Protein AF-A0A956ILM3-F1 (afdb_monomer)

Foldseek 3Di:
DDPLLVVLVVVLVVLLVVLVVVLVVLLVVLVVVLVVCCVVPPLDCPVNVVSLVVSVVVLVVSLVVLVVCCVPPNLVSQVVVDDVSSVVSVLVSVVSNVVSVLVSLLSSLVSSVVSLVRLVVVLVVQQPDFAADPPPGDTDHDPQQQDWDFDQDPPPRDTDTDHHDPSNNSSLVSVLQSQLCNQLSVLVVVLVVLVSVQVVCCVVVVDDDDPVSVVVSLVSLLVSLQS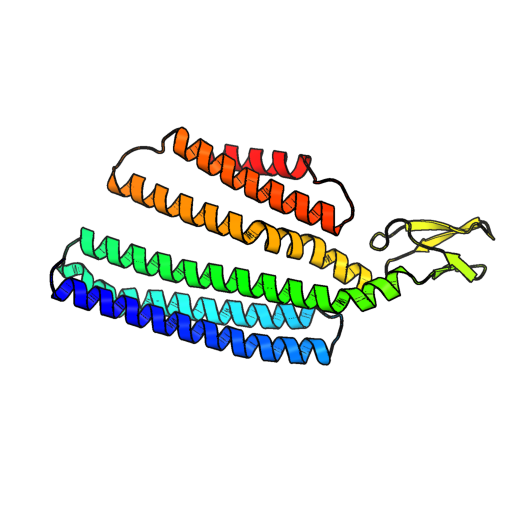SQPRSCVVRVHHRDVVSSVVSSVVVVVVVVD

Sequence (258 aa):
MTPEQLALVARLDGFVAQLQQRLQAIFAEATAGIDALMHQRPGELVPIRNALSGVEALAKQLTRTLQDTWDQRIEPMFRPHGERFLTAGEHRKEEARQDIEQAVTRFRLEQESRCLGAMYPAVQVAISQARPCTNCGAPLRLAVPYEAESLSCSSCGVINQLMPEALVRNYFLFGQEIFPAAAAHPVRVEIERAERLMDRELRESGQKETLESRQQREALERKYWETYAAAKGSFLGRPPETALIESRMAQFREGLRS

Nearest PDB structures (foldseek):
  8gel-assembly1_A  TM=2.048E-01  e=2.003E+00  synthetic construct
  6r7x-assembly1_A  TM=2.564E-01  e=8.703E+00  Homo sapiens

Secondary structure (DSSP, 8-state):
--HHHHHHHHHHHHHHHHHHHHHHHHHHHHHHHHHHHHHHSTT-HHHHHHHHHHHHHHHHHHHHHHHHHIIIIIHHHHGGG-HHHHHHHHHHHHHHHHHHHHHHHHHHHHHHHHHHHHHHHHHHHHHHPPEEPTTT--EE--SSTTS-EEEE-TTT--EEEE---HHHHHHHHHHHHHHHHHHHHHHHHHHHHHHHHHHHHHHHH-PPPPHHHHHHHHHHHHHHHHHHHHHHHHHHTS---HHHHHHHHHHHHHHTT-

Solvent-accessible surface area (backbone atoms only — not comparable to full-atom values): 14201 Å² total; per-residue (Å²): 132,54,75,66,55,50,52,53,50,52,53,51,52,54,51,52,50,52,53,52,53,51,50,52,51,52,49,54,55,47,49,55,51,44,53,53,46,47,73,77,41,72,76,57,60,65,68,49,52,55,53,50,53,52,52,54,53,52,51,54,50,50,47,49,50,52,52,54,46,33,68,75,57,46,45,74,66,33,51,84,69,36,68,74,53,30,54,54,51,51,51,53,52,52,52,54,44,48,53,52,54,50,51,51,54,50,50,49,37,50,51,54,44,52,54,51,60,72,31,42,67,60,34,54,56,60,63,70,53,64,45,60,38,93,85,81,53,53,78,41,75,67,94,50,63,64,48,72,46,80,44,64,38,90,89,76,65,52,75,40,81,47,69,40,52,70,60,37,32,50,49,53,69,49,42,59,51,42,51,10,49,49,68,18,42,66,44,50,53,50,45,57,50,51,54,50,54,49,55,50,50,33,67,75,67,71,52,77,88,51,71,66,60,53,51,52,51,51,52,43,56,48,51,26,40,50,41,22,28,44,42,29,11,62,75,71,75,45,76,52,51,61,69,58,40,54,54,53,51,50,55,51,58,52,64,74,70,111

Structure (mmCIF, N/CA/C/O backbone):
data_AF-A0A956ILM3-F1
#
_entry.id   AF-A0A956ILM3-F1
#
loop_
_atom_site.group_PDB
_atom_site.id
_atom_site.type_symbol
_atom_site.label_atom_id
_atom_site.label_alt_id
_atom_site.label_comp_id
_atom_site.label_asym_id
_atom_site.label_entity_id
_atom_site.label_seq_id
_atom_site.pdbx_PDB_ins_code
_atom_site.Cartn_x
_atom_site.Cartn_y
_atom_site.Cartn_z
_atom_site.occupancy
_atom_site.B_iso_or_equiv
_atom_site.auth_seq_id
_atom_site.auth_comp_id
_atom_site.auth_asym_id
_atom_site.auth_atom_id
_atom_site.pdbx_PDB_model_num
ATOM 1 N N . MET A 1 1 ? 14.244 -1.007 -34.433 1.00 92.62 1 MET A N 1
ATOM 2 C CA . MET A 1 1 ? 14.693 -2.290 -33.860 1.00 92.62 1 MET A CA 1
ATOM 3 C C . MET A 1 1 ? 14.832 -3.310 -34.977 1.00 92.62 1 MET A C 1
ATOM 5 O O . MET A 1 1 ? 14.024 -3.265 -35.897 1.00 92.62 1 MET A O 1
ATOM 9 N N . THR A 1 2 ? 15.831 -4.187 -34.921 1.00 97.31 2 THR A N 1
ATOM 10 C CA . THR A 1 2 ? 15.991 -5.320 -35.851 1.00 97.31 2 THR A CA 1
ATOM 11 C C . THR A 1 2 ? 15.063 -6.489 -35.468 1.00 97.31 2 THR A C 1
ATOM 13 O O . THR A 1 2 ? 14.560 -6.514 -34.340 1.00 97.31 2 THR A O 1
ATOM 16 N N . PRO A 1 3 ? 14.835 -7.481 -36.354 1.00 98.00 3 PRO A N 1
ATOM 17 C CA . PRO A 1 3 ? 14.085 -8.695 -36.006 1.00 98.00 3 PRO A CA 1
ATOM 18 C C . PRO A 1 3 ? 14.663 -9.447 -34.798 1.00 98.00 3 PRO A C 1
ATOM 20 O O . PRO A 1 3 ? 13.918 -9.939 -33.957 1.00 98.00 3 PRO A O 1
ATOM 23 N N . GLU A 1 4 ? 15.990 -9.479 -34.672 1.00 97.62 4 GLU A N 1
ATOM 24 C CA . GLU A 1 4 ? 16.686 -10.086 -33.533 1.00 97.62 4 GLU A CA 1
ATOM 25 C C . GLU A 1 4 ? 16.419 -9.328 -32.224 1.00 97.62 4 GLU A C 1
ATOM 27 O O . GLU A 1 4 ? 16.038 -9.931 -31.223 1.00 97.62 4 GLU A O 1
ATOM 32 N N . GLN A 1 5 ? 16.504 -7.993 -32.249 1.00 97.56 5 GLN A N 1
ATOM 33 C CA . GLN A 1 5 ? 16.151 -7.150 -31.101 1.00 97.56 5 GLN A CA 1
ATOM 34 C C . GLN A 1 5 ? 14.688 -7.351 -30.673 1.00 97.56 5 GLN A C 1
ATOM 36 O O . GLN A 1 5 ? 14.395 -7.390 -29.480 1.00 97.56 5 GLN A O 1
ATOM 41 N N . LEU A 1 6 ? 13.761 -7.506 -31.626 1.00 97.88 6 LEU A N 1
ATOM 42 C CA . LEU A 1 6 ? 12.357 -7.811 -31.327 1.00 97.88 6 LEU A CA 1
ATOM 43 C C . LEU A 1 6 ? 12.202 -9.177 -30.644 1.00 97.88 6 LEU A C 1
ATOM 45 O O . LEU A 1 6 ? 11.457 -9.284 -29.672 1.00 97.88 6 LEU A O 1
ATOM 49 N N . ALA A 1 7 ? 12.928 -10.199 -31.101 1.00 98.06 7 ALA A N 1
ATOM 50 C CA . ALA A 1 7 ? 12.906 -11.525 -30.486 1.00 98.06 7 ALA A CA 1
ATOM 51 C C . ALA A 1 7 ? 13.457 -11.513 -29.047 1.00 98.06 7 ALA A C 1
ATOM 53 O O . ALA A 1 7 ? 12.897 -12.168 -28.167 1.00 98.06 7 ALA A O 1
ATOM 54 N N . LEU A 1 8 ? 14.514 -10.737 -28.782 1.00 98.12 8 LEU A N 1
ATOM 55 C CA . LEU A 1 8 ? 15.064 -10.566 -27.434 1.00 98.12 8 LEU A CA 1
ATOM 56 C C . LEU A 1 8 ? 14.093 -9.854 -26.489 1.00 98.12 8 LEU A C 1
ATOM 58 O O . LEU A 1 8 ? 13.917 -10.293 -25.352 1.00 98.12 8 LEU A O 1
ATOM 62 N N . VAL A 1 9 ? 13.426 -8.800 -26.967 1.00 98.06 9 VAL A N 1
ATOM 63 C CA . VAL A 1 9 ? 12.373 -8.119 -26.203 1.00 98.06 9 VAL A CA 1
ATOM 64 C C . VAL A 1 9 ? 11.224 -9.077 -25.892 1.00 98.06 9 VAL A C 1
ATOM 66 O O . VAL A 1 9 ? 10.852 -9.210 -24.732 1.00 98.06 9 VAL A O 1
ATOM 69 N N . ALA A 1 10 ? 10.731 -9.823 -26.884 1.00 98.06 10 ALA A N 1
ATOM 70 C CA . ALA A 1 10 ? 9.669 -10.806 -26.674 1.00 98.06 10 ALA A CA 1
ATOM 71 C C . ALA A 1 10 ? 10.066 -11.895 -25.659 1.00 98.06 10 ALA A C 1
ATOM 73 O O . ALA A 1 10 ? 9.234 -12.359 -24.880 1.00 98.06 10 ALA A O 1
ATOM 74 N N . ARG A 1 11 ? 11.345 -12.290 -25.631 1.00 98.00 11 ARG A N 1
ATOM 75 C CA . ARG A 1 11 ? 11.870 -13.244 -24.648 1.00 98.00 11 ARG A CA 1
ATOM 76 C C . ARG A 1 11 ? 11.870 -12.679 -23.225 1.00 98.00 11 ARG A C 1
ATOM 78 O O . ARG A 1 11 ? 11.502 -13.406 -22.304 1.00 98.00 11 ARG A O 1
ATOM 85 N N . LEU A 1 12 ? 12.275 -11.419 -2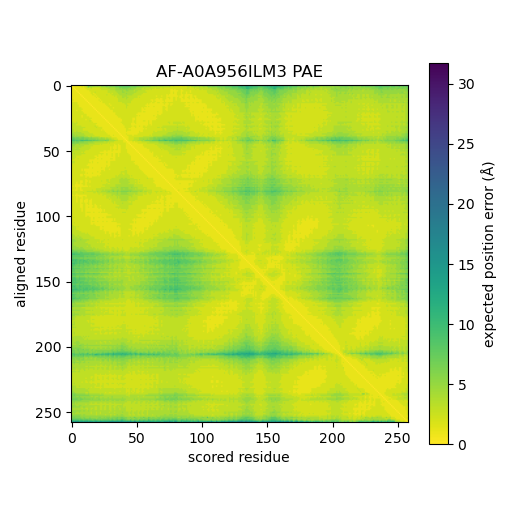3.043 1.00 98.12 12 LEU A N 1
ATOM 86 C CA . LEU A 1 12 ? 12.198 -10.733 -21.749 1.00 98.12 12 LEU A CA 1
ATOM 87 C C . LEU A 1 12 ? 10.740 -10.601 -21.292 1.00 98.12 12 LEU A C 1
ATOM 89 O O . LEU A 1 12 ? 10.420 -10.994 -20.173 1.00 98.12 12 LEU A O 1
ATOM 93 N N . ASP A 1 13 ? 9.858 -10.130 -22.174 1.00 98.19 13 ASP A N 1
ATOM 94 C CA . ASP A 1 13 ? 8.434 -9.946 -21.879 1.00 98.19 13 ASP A CA 1
ATOM 95 C C . ASP A 1 13 ? 7.773 -11.282 -21.490 1.00 98.19 13 ASP A C 1
ATOM 97 O O . ASP A 1 13 ? 7.031 -11.359 -20.511 1.00 98.19 13 ASP A O 1
ATOM 101 N N . GLY A 1 14 ? 8.105 -12.371 -22.194 1.00 98.25 14 GLY A N 1
ATOM 102 C CA . GLY A 1 14 ? 7.634 -13.716 -21.859 1.00 98.25 14 GLY A CA 1
ATOM 103 C C . GLY A 1 14 ? 8.101 -14.201 -20.482 1.00 98.25 14 GLY A C 1
ATOM 104 O O . GLY A 1 14 ? 7.333 -14.835 -19.761 1.00 98.25 14 GLY A O 1
ATOM 105 N N . PHE A 1 15 ? 9.334 -13.882 -20.082 1.00 98.44 15 PHE A N 1
ATOM 106 C CA . PHE A 1 15 ? 9.838 -14.205 -18.746 1.00 98.44 15 PHE A CA 1
ATOM 107 C C . PHE A 1 15 ? 9.154 -13.369 -17.653 1.00 98.44 15 PHE A C 1
ATOM 109 O O . PHE A 1 15 ? 8.731 -13.918 -16.635 1.00 98.44 15 PHE A O 1
ATOM 116 N N . VAL A 1 16 ? 8.969 -12.064 -17.879 1.00 98.44 16 VAL A N 1
ATOM 117 C CA . VAL A 1 16 ? 8.225 -11.183 -16.963 1.00 98.44 16 VAL A CA 1
ATOM 118 C C . VAL A 1 16 ? 6.793 -11.687 -16.764 1.00 98.44 16 VAL A C 1
ATOM 120 O O . VAL A 1 16 ? 6.337 -11.795 -15.625 1.00 98.44 16 VAL A O 1
ATOM 123 N N . ALA A 1 17 ? 6.110 -12.086 -17.840 1.00 98.50 17 ALA A N 1
ATOM 124 C CA . ALA A 1 17 ? 4.760 -12.642 -17.764 1.00 98.50 17 ALA A CA 1
ATOM 125 C C . ALA A 1 17 ? 4.692 -13.918 -16.901 1.00 98.50 17 ALA A C 1
ATOM 127 O O . ALA A 1 17 ? 3.747 -14.096 -16.131 1.00 98.50 17 ALA A O 1
ATOM 128 N N . GLN A 1 18 ? 5.709 -14.787 -16.960 1.00 98.50 18 GLN A N 1
ATOM 129 C CA . GLN A 1 18 ? 5.788 -15.975 -16.097 1.00 98.50 18 GLN A CA 1
ATOM 130 C C . GLN A 1 18 ? 5.926 -15.604 -14.614 1.00 98.50 18 GLN A C 1
ATOM 132 O O . GLN A 1 18 ? 5.272 -16.213 -13.763 1.00 98.50 18 GLN A O 1
ATOM 137 N N . LEU A 1 19 ? 6.735 -14.589 -14.286 1.00 98.44 19 LEU A N 1
ATOM 138 C CA . LEU A 1 19 ? 6.859 -14.096 -12.909 1.00 98.44 19 LEU A CA 1
ATOM 139 C C . LEU A 1 19 ? 5.543 -13.490 -12.410 1.00 98.44 19 LEU A C 1
ATOM 141 O O . LEU A 1 19 ? 5.130 -13.771 -11.285 1.00 98.44 19 LEU A O 1
ATOM 145 N N . GLN A 1 20 ? 4.850 -12.721 -13.253 1.00 98.50 20 GLN A N 1
ATOM 146 C CA . GLN A 1 20 ? 3.533 -12.168 -12.935 1.00 98.50 20 GLN A CA 1
ATOM 147 C C . GLN A 1 20 ? 2.498 -13.276 -12.700 1.00 98.50 20 GLN A C 1
ATOM 149 O O . GLN A 1 20 ? 1.761 -13.224 -11.717 1.00 98.50 20 GLN A O 1
ATOM 154 N N . GLN A 1 21 ? 2.478 -14.322 -13.531 1.00 98.56 21 GLN A N 1
ATOM 155 C CA . GLN A 1 21 ? 1.604 -15.481 -13.328 1.00 98.56 21 GLN A CA 1
ATOM 156 C C . GLN A 1 21 ? 1.905 -16.188 -12.000 1.00 98.56 21 GLN A C 1
ATOM 158 O O . GLN A 1 21 ? 0.983 -16.551 -11.265 1.00 98.56 21 GLN A O 1
ATOM 163 N N . ARG A 1 22 ? 3.189 -16.353 -11.655 1.00 98.69 22 ARG A N 1
ATOM 164 C CA . ARG A 1 22 ? 3.587 -16.938 -10.369 1.00 98.69 22 ARG A CA 1
ATOM 165 C C . ARG A 1 22 ? 3.146 -16.071 -9.191 1.00 98.69 22 ARG A C 1
ATOM 167 O O . ARG A 1 22 ? 2.679 -16.622 -8.197 1.00 98.69 22 ARG A O 1
ATOM 174 N N . LEU A 1 23 ? 3.247 -14.748 -9.307 1.00 98.62 23 LEU A N 1
ATOM 175 C CA . LEU A 1 23 ? 2.759 -13.814 -8.293 1.00 98.62 23 LEU A CA 1
ATOM 176 C C . LEU A 1 23 ? 1.244 -13.946 -8.081 1.00 98.62 23 LEU A C 1
ATOM 178 O O . LEU A 1 23 ? 0.795 -14.025 -6.942 1.00 98.62 23 LEU A O 1
ATOM 182 N N . GLN A 1 24 ? 0.460 -14.045 -9.159 1.00 98.62 24 GLN A N 1
ATOM 183 C CA . GLN A 1 24 ? -0.991 -14.246 -9.054 1.00 98.62 24 GLN A CA 1
ATOM 184 C C . GLN A 1 24 ? -1.350 -15.576 -8.380 1.00 98.62 24 GLN A C 1
ATOM 186 O O . GLN A 1 24 ? -2.273 -15.622 -7.569 1.00 98.62 24 GLN A O 1
ATOM 191 N N . ALA A 1 25 ? -0.599 -16.648 -8.654 1.00 98.50 25 ALA A N 1
ATOM 192 C CA . ALA A 1 25 ? -0.780 -17.918 -7.953 1.00 98.50 25 ALA A CA 1
ATOM 193 C C . ALA A 1 25 ? -0.508 -17.781 -6.442 1.00 98.50 25 ALA A C 1
ATOM 195 O O . ALA A 1 25 ? -1.307 -18.253 -5.637 1.00 98.50 25 ALA A O 1
ATOM 196 N N . ILE A 1 26 ? 0.559 -17.065 -6.055 1.00 98.50 26 ILE A N 1
ATOM 197 C CA . ILE A 1 26 ? 0.863 -16.768 -4.643 1.00 98.50 26 ILE A CA 1
ATOM 198 C C . ILE A 1 26 ? -0.288 -15.994 -3.989 1.00 98.50 26 ILE A C 1
ATOM 200 O O . ILE A 1 26 ? -0.683 -16.320 -2.871 1.00 98.50 26 ILE A O 1
ATOM 204 N N . PHE A 1 27 ? -0.846 -14.990 -4.671 1.00 98.69 27 PHE A N 1
ATOM 205 C CA . PHE A 1 27 ? -1.988 -14.230 -4.156 1.00 98.69 27 PHE A CA 1
ATOM 206 C C . PHE A 1 27 ? -3.220 -15.110 -3.952 1.00 98.69 27 PHE A C 1
ATOM 208 O O . PHE A 1 27 ? -3.828 -15.043 -2.889 1.00 98.69 27 PHE A O 1
ATOM 215 N N . ALA A 1 28 ? -3.554 -15.973 -4.913 1.00 98.50 28 ALA A N 1
ATOM 216 C CA . ALA A 1 28 ? -4.694 -16.880 -4.796 1.00 98.50 28 ALA A CA 1
ATOM 217 C C . ALA A 1 28 ? -4.542 -17.862 -3.617 1.00 98.50 28 ALA A C 1
ATOM 219 O O . ALA A 1 28 ? -5.469 -18.021 -2.820 1.00 98.50 28 ALA A O 1
ATOM 220 N N . GLU A 1 29 ? -3.362 -18.475 -3.468 1.00 98.38 29 GLU A N 1
ATOM 221 C CA . GLU A 1 29 ? -3.044 -19.365 -2.342 1.00 98.38 29 GLU A CA 1
ATOM 222 C C . GLU A 1 29 ? -3.136 -18.620 -0.998 1.00 98.38 29 GLU A C 1
ATOM 224 O O . GLU A 1 29 ? -3.755 -19.105 -0.046 1.00 98.38 29 GLU A O 1
ATOM 229 N N . ALA A 1 30 ? -2.575 -17.409 -0.927 1.00 98.31 30 ALA A N 1
ATOM 230 C CA . ALA A 1 30 ? -2.606 -16.584 0.275 1.00 98.31 30 ALA A CA 1
ATOM 231 C C . ALA A 1 30 ? -4.025 -16.130 0.640 1.00 98.31 30 ALA A C 1
ATOM 233 O O . ALA A 1 30 ? -4.375 -16.156 1.818 1.00 98.31 30 ALA A O 1
ATOM 234 N N . THR A 1 31 ? -4.859 -15.755 -0.335 1.00 98.50 31 THR A N 1
ATOM 235 C CA . THR A 1 31 ? -6.265 -15.397 -0.094 1.00 98.50 31 THR A CA 1
ATOM 236 C C . THR A 1 31 ? -7.024 -16.555 0.547 1.00 98.50 31 THR A C 1
ATOM 238 O O . THR A 1 31 ? -7.670 -16.345 1.572 1.00 98.50 31 THR A O 1
ATOM 241 N N . ALA A 1 32 ? -6.880 -17.779 0.026 1.00 98.19 32 ALA A N 1
ATOM 242 C CA . ALA A 1 32 ? -7.515 -18.957 0.617 1.00 98.19 32 ALA A CA 1
ATOM 243 C C . ALA A 1 32 ? -7.029 -19.223 2.057 1.00 98.19 32 ALA A C 1
ATOM 245 O O . ALA A 1 32 ? -7.827 -19.532 2.944 1.00 98.19 32 ALA A O 1
ATOM 246 N N . GLY A 1 33 ? -5.726 -19.056 2.315 1.00 98.06 33 GLY A N 1
ATOM 247 C CA . GLY A 1 33 ? -5.158 -19.181 3.660 1.00 98.06 33 GLY A CA 1
ATOM 248 C C . GLY A 1 33 ? -5.673 -18.117 4.637 1.00 98.06 33 GLY A C 1
ATOM 249 O O . GLY A 1 33 ? -6.023 -18.436 5.774 1.00 98.06 33 GLY A O 1
ATOM 250 N N . ILE A 1 34 ? -5.766 -16.861 4.193 1.00 97.94 34 ILE A N 1
ATOM 251 C CA . ILE A 1 34 ? -6.314 -15.746 4.980 1.00 97.94 34 ILE A CA 1
ATOM 252 C C . ILE A 1 34 ? -7.791 -15.989 5.296 1.00 97.94 34 ILE A C 1
ATOM 254 O O . ILE A 1 34 ? -8.196 -15.802 6.441 1.00 97.94 34 ILE A O 1
ATOM 258 N N . ASP A 1 35 ? -8.577 -16.473 4.332 1.00 97.75 35 ASP A N 1
ATOM 259 C CA . ASP A 1 35 ? -9.985 -16.809 4.554 1.00 97.75 35 ASP A CA 1
ATOM 260 C C . ASP A 1 35 ? -10.134 -17.878 5.638 1.00 97.75 35 ASP A C 1
ATOM 262 O O . ASP A 1 35 ? -10.939 -17.720 6.559 1.00 97.75 35 ASP A O 1
ATOM 266 N N . ALA A 1 36 ? -9.320 -18.935 5.595 1.00 97.69 36 ALA A N 1
ATOM 267 C CA . ALA A 1 36 ? -9.320 -19.958 6.636 1.00 97.69 36 ALA A CA 1
ATOM 268 C C . ALA A 1 36 ? -8.955 -19.380 8.018 1.00 97.69 36 ALA A C 1
ATOM 270 O O . ALA A 1 36 ? -9.612 -19.703 9.011 1.00 97.69 36 ALA A O 1
ATOM 271 N N . LEU A 1 37 ? -7.958 -18.489 8.091 1.00 97.31 37 LEU A N 1
ATOM 272 C CA . LEU A 1 37 ? -7.570 -17.816 9.338 1.00 97.31 37 LEU A CA 1
ATOM 273 C C . LEU A 1 37 ? -8.693 -16.934 9.894 1.00 97.31 37 LEU A C 1
ATOM 275 O O . LEU A 1 37 ? -8.955 -16.982 11.094 1.00 97.31 37 LEU A O 1
ATOM 279 N N . MET A 1 38 ? -9.384 -16.175 9.039 1.00 95.88 38 MET A N 1
ATOM 280 C CA . MET A 1 38 ? -10.512 -15.329 9.445 1.00 95.88 38 MET A CA 1
ATOM 281 C C . MET A 1 38 ? -11.666 -16.144 10.037 1.00 95.88 38 MET A C 1
ATOM 283 O O . MET A 1 38 ? -12.286 -15.704 11.004 1.00 95.88 38 MET A O 1
ATOM 287 N N . HIS A 1 39 ? -11.934 -17.336 9.493 1.00 95.56 39 HIS A N 1
ATOM 288 C CA . HIS A 1 39 ? -12.959 -18.237 10.028 1.00 95.56 39 HIS A CA 1
ATOM 289 C C . HIS A 1 39 ? -12.547 -18.860 11.367 1.00 95.56 39 HIS A C 1
ATOM 291 O O . HIS A 1 39 ? -13.376 -18.992 12.264 1.00 95.56 39 HIS A O 1
ATOM 297 N N . GLN A 1 40 ? -11.278 -19.24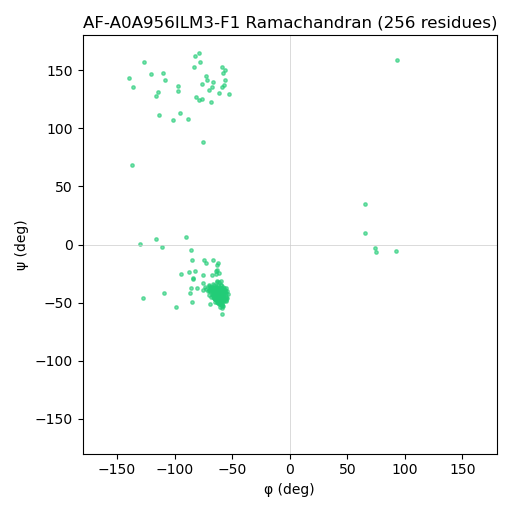7 11.517 1.00 96.56 40 GLN A N 1
ATOM 298 C CA . GLN A 1 40 ? -10.780 -19.880 12.743 1.00 96.56 40 GLN A CA 1
ATOM 299 C C . GLN A 1 40 ? -10.585 -18.887 13.893 1.00 96.56 40 GLN A C 1
ATOM 301 O O . GLN A 1 40 ? -10.732 -19.262 15.056 1.00 96.56 40 GLN A O 1
ATOM 306 N N . ARG A 1 41 ? -10.205 -17.642 13.582 1.00 93.38 41 ARG A N 1
ATOM 307 C CA . ARG A 1 41 ? -9.833 -16.607 14.558 1.00 93.38 41 ARG A CA 1
ATOM 308 C C . ARG A 1 41 ? -10.448 -15.252 14.187 1.00 93.38 41 ARG A C 1
ATOM 310 O O . ARG A 1 41 ? -9.729 -14.325 13.797 1.00 93.38 41 ARG A O 1
ATOM 317 N N . PRO A 1 42 ? -11.780 -15.113 14.283 1.00 90.38 42 PRO A N 1
ATOM 318 C CA . PRO A 1 42 ? -12.446 -13.863 13.948 1.00 90.38 42 PRO A CA 1
ATOM 319 C C . PRO A 1 42 ? -11.952 -12.739 14.868 1.00 90.38 42 PRO A C 1
ATOM 321 O O . PRO A 1 42 ? -11.927 -12.887 16.087 1.00 90.38 42 PRO A O 1
ATOM 324 N N . GLY A 1 43 ? -11.558 -11.600 14.294 1.00 88.56 43 GLY A N 1
ATOM 325 C CA . GLY A 1 43 ? -11.080 -10.451 15.074 1.00 88.56 43 GLY A CA 1
ATOM 326 C C . GLY A 1 43 ? -9.569 -10.378 15.309 1.00 88.56 43 GLY A C 1
ATOM 327 O O . GLY A 1 43 ? -9.093 -9.370 15.836 1.00 88.56 43 GLY A O 1
ATOM 328 N N . GLU A 1 44 ? -8.796 -11.392 14.910 1.00 92.06 44 GLU A N 1
ATOM 329 C CA . GLU A 1 44 ? -7.342 -11.408 15.097 1.00 92.06 44 GLU A CA 1
ATOM 330 C C . GLU A 1 44 ? -6.585 -11.049 13.813 1.00 92.06 44 GLU A C 1
ATOM 332 O O . GLU A 1 44 ? -6.450 -11.864 12.906 1.00 92.06 44 GLU A O 1
ATOM 337 N N . LEU A 1 45 ? -6.002 -9.846 13.754 1.00 93.19 45 LEU A N 1
ATOM 338 C CA . LEU A 1 45 ? -5.199 -9.421 12.597 1.00 93.19 45 LEU A CA 1
ATOM 339 C C . LEU A 1 45 ? -3.753 -9.926 12.606 1.00 93.19 45 LEU A C 1
ATOM 341 O O . LEU A 1 45 ? -3.130 -9.999 11.550 1.00 93.19 45 LEU A O 1
ATOM 345 N N . VAL A 1 46 ? -3.190 -10.278 13.764 1.00 94.06 46 VAL A N 1
ATOM 346 C CA . VAL A 1 46 ? -1.774 -10.682 13.856 1.00 94.06 46 VAL A CA 1
ATOM 347 C C . VAL A 1 46 ? -1.458 -11.918 12.994 1.00 94.06 46 VAL A C 1
ATOM 349 O O . VAL A 1 46 ? -0.505 -11.848 12.216 1.00 94.06 46 VAL A O 1
ATOM 352 N N . PRO A 1 47 ? -2.244 -13.016 13.031 1.00 95.69 47 PRO A N 1
ATOM 353 C CA . PRO A 1 47 ? -2.007 -14.169 12.158 1.00 95.69 47 PRO A CA 1
ATOM 354 C C . PRO A 1 47 ? -2.073 -13.820 10.666 1.00 95.69 47 PRO A C 1
ATOM 356 O O . PRO A 1 47 ? -1.264 -14.310 9.881 1.00 95.69 47 PRO A O 1
ATOM 359 N N . ILE A 1 48 ? -2.995 -12.931 10.284 1.00 95.88 48 ILE A N 1
ATOM 360 C CA . ILE A 1 48 ? -3.162 -12.470 8.901 1.00 95.88 48 ILE A CA 1
ATOM 361 C C . ILE A 1 48 ? -1.928 -11.683 8.448 1.00 95.88 48 ILE A C 1
ATOM 363 O O . ILE A 1 48 ? -1.382 -11.952 7.381 1.00 95.88 48 ILE A O 1
ATOM 367 N N . ARG A 1 49 ? -1.431 -10.757 9.277 1.00 96.69 49 ARG A N 1
ATOM 368 C CA . ARG A 1 49 ? -0.224 -9.975 8.963 1.00 96.69 49 ARG A CA 1
ATOM 369 C C . ARG A 1 49 ? 1.013 -10.859 8.827 1.00 96.69 49 ARG A C 1
ATOM 371 O O . ARG A 1 49 ? 1.802 -10.644 7.914 1.00 96.69 49 ARG A O 1
ATOM 378 N N . ASN A 1 50 ? 1.139 -11.894 9.657 1.00 96.75 50 ASN A N 1
ATOM 379 C CA . ASN A 1 50 ? 2.216 -12.877 9.524 1.00 96.75 50 ASN A CA 1
ATOM 380 C C . ASN A 1 50 ? 2.141 -13.636 8.189 1.00 96.75 50 ASN A C 1
ATOM 382 O O . ASN A 1 50 ? 3.167 -13.829 7.537 1.00 96.75 50 ASN A O 1
ATOM 386 N N . ALA A 1 51 ? 0.940 -14.031 7.750 1.00 97.31 51 ALA A N 1
ATOM 387 C CA . ALA A 1 51 ? 0.751 -14.661 6.442 1.00 97.31 51 ALA A CA 1
ATOM 388 C C . ALA A 1 51 ? 1.124 -13.707 5.290 1.00 97.31 51 ALA A C 1
ATOM 390 O O . ALA A 1 51 ? 1.821 -14.104 4.355 1.00 97.31 51 ALA A O 1
ATOM 391 N N . LEU A 1 52 ? 0.740 -12.431 5.390 1.00 98.00 52 LEU A N 1
ATOM 392 C CA . LEU A 1 52 ? 1.076 -11.400 4.401 1.00 98.00 52 LEU A CA 1
ATOM 393 C C . LEU A 1 52 ? 2.584 -11.111 4.338 1.00 98.00 52 LEU A C 1
ATOM 395 O O . LEU A 1 52 ? 3.119 -10.933 3.247 1.00 98.00 52 LEU A O 1
ATOM 399 N N . SER A 1 53 ? 3.307 -11.164 5.461 1.00 97.94 53 SER A N 1
ATOM 400 C CA . SER A 1 53 ? 4.777 -11.113 5.445 1.00 97.94 53 SER A CA 1
ATOM 401 C C . SER A 1 53 ? 5.400 -12.285 4.672 1.00 97.94 53 SER A C 1
ATOM 403 O O . SER A 1 53 ? 6.436 -12.116 4.027 1.00 97.94 53 SER A O 1
ATOM 405 N N . GLY A 1 54 ? 4.762 -13.461 4.676 1.00 98.12 54 GLY A N 1
ATOM 406 C CA . GLY A 1 54 ? 5.152 -14.590 3.826 1.00 98.12 54 GLY A CA 1
ATOM 407 C C . GLY A 1 54 ? 4.995 -14.286 2.332 1.00 98.12 54 GLY A C 1
ATOM 408 O O . GLY A 1 54 ? 5.895 -14.580 1.545 1.00 98.12 54 GLY A O 1
ATOM 409 N N . VAL A 1 55 ? 3.900 -13.624 1.944 1.00 98.38 55 VAL A N 1
ATOM 410 C CA . VAL A 1 55 ? 3.672 -13.164 0.560 1.00 98.38 55 VAL A CA 1
ATOM 411 C C . VAL A 1 55 ? 4.745 -12.165 0.128 1.00 98.38 55 VAL A C 1
ATOM 413 O O . VAL A 1 55 ? 5.320 -12.312 -0.951 1.00 98.38 55 VAL A O 1
ATOM 416 N N . GLU A 1 56 ? 5.078 -11.191 0.979 1.00 98.38 56 GLU A N 1
ATOM 417 C CA . GLU A 1 56 ? 6.152 -10.225 0.710 1.00 98.38 56 GLU A CA 1
ATOM 418 C C . GLU A 1 56 ? 7.512 -10.915 0.514 1.00 98.38 56 GLU A C 1
ATOM 420 O O . GLU A 1 56 ? 8.282 -10.535 -0.370 1.00 98.38 56 GLU A O 1
ATOM 425 N N . ALA A 1 57 ? 7.818 -11.944 1.310 1.00 98.50 57 ALA A N 1
ATOM 426 C CA . ALA A 1 57 ? 9.052 -12.712 1.170 1.00 98.50 57 ALA A CA 1
ATOM 427 C C . ALA A 1 57 ? 9.114 -13.475 -0.165 1.00 98.50 57 ALA A C 1
ATOM 429 O O . ALA A 1 57 ? 10.142 -13.436 -0.845 1.00 98.50 57 ALA A O 1
ATOM 430 N N . LEU A 1 58 ? 8.013 -14.115 -0.574 1.00 98.50 58 LEU A N 1
ATOM 431 C CA . LEU A 1 58 ? 7.930 -14.809 -1.863 1.00 98.50 58 LEU A CA 1
ATOM 432 C C . LEU A 1 58 ? 8.037 -13.833 -3.040 1.00 98.50 58 LEU A C 1
ATOM 434 O O . LEU A 1 58 ? 8.752 -14.106 -4.001 1.00 98.50 58 LEU A O 1
ATOM 438 N N . ALA A 1 59 ? 7.405 -12.662 -2.959 1.00 98.19 59 ALA A N 1
ATOM 439 C CA . ALA A 1 59 ? 7.540 -11.641 -3.992 1.00 98.19 59 ALA A CA 1
ATOM 440 C C . ALA A 1 59 ? 8.977 -11.105 -4.104 1.00 98.19 59 ALA A C 1
ATOM 442 O O . ALA A 1 59 ? 9.494 -10.970 -5.211 1.00 98.19 59 ALA A O 1
ATOM 443 N N . LYS A 1 60 ? 9.669 -10.893 -2.975 1.00 98.44 60 LYS A N 1
ATOM 444 C CA . LYS A 1 60 ? 11.105 -10.550 -2.964 1.00 98.44 60 LYS A CA 1
ATOM 445 C C . LYS A 1 60 ? 11.968 -11.633 -3.615 1.00 98.44 60 LYS A C 1
ATOM 447 O O . LYS A 1 60 ? 12.998 -11.326 -4.208 1.00 98.44 60 LYS A O 1
ATOM 452 N N . GLN A 1 61 ? 11.576 -12.902 -3.523 1.00 98.50 61 GLN A N 1
ATOM 453 C CA . GLN A 1 61 ? 12.259 -13.972 -4.246 1.00 98.50 61 GLN A CA 1
ATOM 454 C C . GLN A 1 61 ? 12.034 -13.864 -5.762 1.00 98.50 61 GLN A C 1
ATOM 456 O O . GLN A 1 61 ? 12.970 -14.102 -6.525 1.00 98.50 61 GLN A O 1
ATOM 461 N N . LEU A 1 62 ? 10.841 -13.461 -6.214 1.00 98.50 62 LEU A N 1
ATOM 462 C CA . LEU A 1 62 ? 10.578 -13.220 -7.638 1.00 98.50 62 LEU A CA 1
ATOM 463 C C . LEU A 1 62 ? 11.396 -12.042 -8.177 1.00 98.50 62 LEU A C 1
ATOM 465 O O . LEU A 1 62 ? 11.980 -12.163 -9.251 1.00 98.50 62 LEU A O 1
ATOM 469 N N . THR A 1 63 ? 11.508 -10.938 -7.431 1.00 98.44 63 THR A N 1
ATOM 470 C CA . THR A 1 63 ? 12.321 -9.785 -7.859 1.00 98.44 63 THR A CA 1
ATOM 471 C C . THR A 1 63 ? 13.816 -10.108 -7.898 1.00 98.44 63 THR A C 1
ATOM 473 O O . THR A 1 63 ? 14.498 -9.707 -8.839 1.00 98.44 63 THR A O 1
ATOM 476 N N . ARG A 1 64 ? 14.330 -10.909 -6.952 1.00 98.56 64 ARG A N 1
ATOM 477 C CA . ARG A 1 64 ? 15.697 -11.461 -7.039 1.00 98.56 64 ARG A CA 1
ATOM 478 C C . ARG A 1 64 ? 15.872 -12.358 -8.259 1.00 98.56 64 ARG A C 1
ATOM 480 O O . ARG A 1 64 ? 16.827 -12.191 -9.000 1.00 98.56 64 ARG A O 1
ATOM 487 N N . THR A 1 65 ? 14.914 -13.248 -8.515 1.00 98.62 65 THR A N 1
ATOM 488 C CA . THR A 1 65 ? 14.939 -14.135 -9.690 1.00 98.62 65 THR A CA 1
ATOM 489 C C . THR A 1 65 ? 14.976 -13.339 -10.998 1.00 98.62 65 THR A C 1
ATOM 491 O O . THR A 1 65 ? 15.688 -13.718 -11.931 1.00 98.62 65 THR A O 1
ATOM 494 N N . LEU A 1 66 ? 14.233 -12.228 -11.065 1.00 98.50 66 LEU A N 1
ATOM 495 C CA . LEU A 1 66 ? 14.257 -11.294 -12.190 1.00 98.50 66 LEU A CA 1
ATOM 496 C C . LEU A 1 66 ? 15.650 -10.686 -12.387 1.00 98.50 66 LEU A C 1
ATOM 498 O O . LEU A 1 66 ? 16.169 -10.720 -13.501 1.00 98.50 66 LEU A O 1
ATOM 502 N N . GLN A 1 67 ? 16.255 -10.182 -11.309 1.00 98.50 67 GLN A N 1
ATOM 503 C CA . GLN A 1 67 ? 17.597 -9.600 -11.327 1.00 98.50 67 GLN A CA 1
ATOM 504 C C . GLN A 1 67 ? 18.663 -10.628 -11.733 1.00 98.50 67 GLN A C 1
ATOM 506 O O . GLN A 1 67 ? 19.407 -10.392 -12.680 1.00 98.50 67 GLN A O 1
ATOM 511 N N . ASP A 1 68 ? 18.679 -11.802 -11.102 1.00 98.56 68 ASP A N 1
ATOM 512 C CA . ASP A 1 68 ? 19.659 -12.855 -11.386 1.00 98.56 68 ASP A CA 1
ATOM 513 C C . ASP A 1 68 ? 19.555 -13.343 -12.840 1.00 98.56 68 ASP A C 1
ATOM 515 O O . ASP A 1 68 ? 20.561 -13.546 -13.522 1.00 98.56 68 ASP A O 1
ATOM 519 N N . THR A 1 69 ? 18.329 -13.516 -13.347 1.00 98.56 69 THR A N 1
ATOM 520 C CA . THR A 1 69 ? 18.105 -13.934 -14.740 1.00 98.56 69 THR A CA 1
ATOM 521 C C . THR A 1 69 ? 18.529 -12.850 -15.722 1.00 98.56 69 THR A C 1
ATOM 523 O O . THR A 1 69 ? 19.064 -13.168 -16.789 1.00 98.56 69 THR A O 1
ATOM 526 N N . TRP A 1 70 ? 18.304 -11.582 -15.372 1.00 98.38 70 TRP A N 1
ATOM 527 C CA . TRP A 1 70 ? 18.782 -10.461 -16.162 1.00 98.38 70 TRP A CA 1
ATOM 528 C C . TRP A 1 70 ? 20.304 -10.509 -16.299 1.00 98.38 70 TRP A C 1
ATOM 530 O O . TRP A 1 70 ? 20.789 -10.685 -17.416 1.00 98.38 70 TRP A O 1
ATOM 540 N N . ASP A 1 71 ? 21.025 -10.473 -15.179 1.00 98.50 71 ASP A N 1
ATOM 541 C CA . ASP A 1 71 ? 22.491 -10.395 -15.147 1.00 98.50 71 ASP A CA 1
ATOM 542 C C . ASP A 1 71 ? 23.143 -11.598 -15.846 1.00 98.50 71 ASP A C 1
ATOM 544 O O . ASP A 1 71 ? 24.088 -11.465 -16.622 1.00 98.50 71 ASP A O 1
ATOM 548 N N . GLN A 1 72 ? 22.624 -12.804 -15.594 1.00 98.38 72 GLN A N 1
ATOM 549 C CA . GLN A 1 72 ? 23.260 -14.039 -16.059 1.00 98.38 72 GLN A CA 1
ATOM 550 C C . GLN A 1 72 ? 22.905 -14.411 -17.498 1.00 98.38 72 GLN A C 1
ATOM 552 O O . GLN A 1 72 ? 23.668 -15.126 -18.149 1.00 98.38 72 GLN A O 1
ATOM 557 N N . ARG A 1 73 ? 21.718 -14.025 -17.984 1.00 98.12 73 ARG A N 1
ATOM 558 C CA . ARG A 1 73 ? 21.187 -14.543 -19.256 1.00 98.12 73 ARG A CA 1
ATOM 559 C C . ARG A 1 73 ? 20.764 -13.453 -20.218 1.00 98.12 73 ARG A C 1
ATOM 561 O O . ARG A 1 73 ? 21.072 -13.577 -21.398 1.00 98.12 73 ARG A O 1
ATOM 568 N N . ILE A 1 74 ? 20.037 -12.436 -19.762 1.00 97.62 74 ILE A N 1
ATOM 569 C CA . ILE A 1 74 ? 19.405 -11.459 -20.660 1.00 97.62 74 ILE A CA 1
ATOM 570 C C . ILE A 1 74 ? 20.378 -10.347 -21.042 1.00 97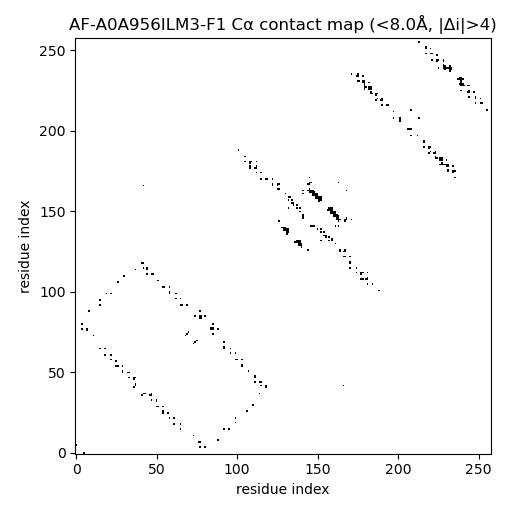.62 74 ILE A C 1
ATOM 572 O O . ILE A 1 74 ? 20.559 -10.087 -22.230 1.00 97.62 74 ILE A O 1
ATOM 576 N N . GLU A 1 75 ? 21.054 -9.744 -20.069 1.00 98.12 75 GLU A N 1
ATOM 577 C CA . GLU A 1 75 ? 21.997 -8.650 -20.292 1.00 98.12 75 GLU A CA 1
ATOM 578 C C . GLU A 1 75 ? 23.104 -9.006 -21.306 1.00 98.12 75 GLU A C 1
ATOM 580 O O . GLU A 1 75 ? 23.314 -8.226 -22.244 1.00 98.12 75 GLU A O 1
ATOM 585 N N . PRO A 1 76 ? 23.745 -10.199 -21.242 1.00 98.56 76 PRO A N 1
ATOM 586 C CA . PRO A 1 76 ? 24.749 -10.594 -22.230 1.00 98.56 76 PRO A CA 1
ATOM 587 C C . PRO A 1 76 ? 24.212 -10.686 -23.665 1.00 98.56 76 PRO A C 1
ATOM 589 O O . PRO A 1 76 ? 24.986 -10.549 -24.607 1.00 98.56 76 PRO A O 1
ATOM 592 N N . MET A 1 77 ? 22.902 -10.905 -23.847 1.00 98.25 77 MET A N 1
ATOM 593 C CA . MET A 1 77 ? 22.262 -10.918 -25.168 1.00 98.25 77 MET A CA 1
ATOM 594 C C . MET A 1 77 ? 21.890 -9.512 -25.651 1.00 98.25 77 MET A C 1
ATOM 596 O O . MET A 1 77 ? 21.870 -9.268 -26.851 1.00 98.25 77 MET A O 1
ATOM 600 N N . PHE A 1 78 ? 21.593 -8.579 -24.744 1.00 98.31 78 PHE A N 1
ATOM 601 C CA . PHE A 1 78 ? 21.241 -7.200 -25.098 1.00 98.31 78 PHE A CA 1
ATOM 602 C C . PHE A 1 78 ? 22.480 -6.351 -25.402 1.00 98.31 78 PHE A C 1
ATOM 604 O O . PHE A 1 78 ? 22.459 -5.538 -26.327 1.00 98.31 78 PHE A O 1
ATOM 611 N N . ARG A 1 79 ? 23.575 -6.569 -24.664 1.00 98.25 79 ARG A N 1
ATOM 612 C CA . ARG A 1 79 ? 24.816 -5.784 -24.751 1.00 98.25 79 ARG A CA 1
ATOM 613 C C . ARG A 1 79 ? 25.413 -5.676 -26.173 1.00 98.25 79 ARG A C 1
ATOM 615 O O . ARG A 1 79 ? 25.787 -4.566 -26.551 1.00 98.25 79 ARG A O 1
ATOM 622 N N . PRO A 1 80 ? 25.471 -6.738 -27.007 1.00 98.38 80 PRO A N 1
ATOM 623 C CA . PRO A 1 80 ? 26.011 -6.650 -28.371 1.00 98.38 80 PRO A CA 1
ATOM 624 C C . PRO A 1 80 ? 25.232 -5.720 -29.314 1.00 98.38 80 PRO A C 1
ATOM 626 O O . PRO A 1 80 ? 25.760 -5.302 -30.341 1.00 98.38 80 PRO A O 1
ATOM 629 N N . HIS A 1 81 ? 23.987 -5.373 -28.979 1.00 97.88 81 HIS A N 1
ATOM 630 C CA . HIS A 1 81 ? 23.126 -4.516 -29.796 1.00 97.88 81 HIS A CA 1
ATOM 631 C C . HIS A 1 81 ? 23.255 -3.015 -29.481 1.00 97.88 81 HIS A C 1
ATOM 633 O O . HIS A 1 81 ? 22.505 -2.206 -30.038 1.00 97.88 81 HIS A O 1
ATOM 639 N N . GLY A 1 82 ? 24.211 -2.647 -28.625 1.00 97.50 82 GLY A N 1
ATOM 640 C CA . GLY A 1 82 ? 24.548 -1.269 -28.283 1.00 97.50 82 GLY A CA 1
ATOM 641 C C . GLY A 1 82 ? 23.821 -0.736 -27.048 1.00 97.50 82 GLY A C 1
ATOM 642 O O . GLY A 1 82 ? 22.752 -1.212 -26.664 1.00 97.50 82 GLY A O 1
ATOM 643 N N . GLU A 1 83 ? 24.407 0.309 -26.461 1.00 95.81 83 GLU A N 1
ATOM 644 C CA . GLU A 1 83 ? 24.014 0.866 -25.159 1.00 95.81 83 GLU A CA 1
ATOM 645 C C . GLU A 1 83 ? 22.532 1.238 -25.089 1.00 95.81 83 GLU A C 1
ATOM 647 O O . GLU A 1 83 ? 21.819 0.825 -24.186 1.00 95.81 83 GLU A O 1
ATOM 652 N N . ARG A 1 84 ? 22.014 1.926 -26.113 1.00 93.81 84 ARG A N 1
ATOM 653 C CA . ARG A 1 84 ? 20.605 2.344 -26.146 1.00 93.81 84 ARG A CA 1
ATOM 654 C C . ARG A 1 84 ? 19.629 1.166 -26.038 1.00 93.81 84 ARG A C 1
ATOM 656 O O . ARG A 1 84 ? 18.559 1.312 -25.451 1.00 93.81 84 ARG A O 1
ATOM 663 N N . PHE A 1 85 ? 19.957 0.023 -26.645 1.00 96.44 85 PHE A N 1
ATOM 664 C CA . PHE A 1 85 ? 19.104 -1.163 -26.576 1.00 96.44 85 PHE A CA 1
ATOM 665 C C . PHE A 1 85 ? 19.211 -1.844 -25.209 1.00 96.44 85 PHE A C 1
ATOM 667 O O . PHE A 1 85 ? 18.191 -2.255 -24.658 1.00 96.44 85 PHE A O 1
ATOM 674 N N . LEU A 1 86 ? 20.422 -1.895 -24.646 1.00 97.00 86 LEU A N 1
ATOM 675 C CA . LEU A 1 86 ? 20.669 -2.378 -23.292 1.00 97.00 86 LEU A CA 1
ATOM 676 C C . LEU A 1 86 ? 19.874 -1.572 -22.253 1.00 97.00 86 LEU A C 1
ATOM 678 O O . LEU A 1 86 ? 19.062 -2.160 -21.539 1.00 97.00 86 LEU A O 1
ATOM 682 N N . THR A 1 87 ? 19.996 -0.241 -22.257 1.00 94.06 87 THR A N 1
ATOM 683 C CA . THR A 1 87 ? 19.252 0.660 -21.360 1.00 94.06 87 THR A CA 1
ATOM 684 C C . THR A 1 87 ? 17.737 0.462 -21.472 1.00 94.06 87 THR A C 1
ATOM 686 O O . THR A 1 87 ? 17.026 0.433 -20.469 1.00 94.06 87 THR A O 1
ATOM 689 N N . ALA A 1 88 ? 17.209 0.276 -22.688 1.00 93.44 88 ALA A N 1
ATOM 690 C CA . ALA A 1 88 ? 15.782 0.017 -22.879 1.00 93.44 88 ALA A CA 1
ATOM 691 C C . ALA A 1 88 ? 15.329 -1.312 -22.244 1.00 93.44 88 ALA A C 1
ATOM 693 O O . ALA A 1 88 ? 14.217 -1.397 -21.721 1.00 93.44 88 ALA A O 1
ATOM 694 N N . GLY A 1 89 ? 16.174 -2.347 -22.278 1.00 96.62 89 GLY A N 1
ATOM 695 C CA . GLY A 1 89 ? 15.908 -3.608 -21.588 1.00 96.62 89 GLY A CA 1
ATOM 696 C C . GLY A 1 89 ? 15.995 -3.477 -20.063 1.00 96.62 89 GLY A C 1
ATOM 697 O O . GLY A 1 89 ? 15.136 -4.012 -19.362 1.00 96.62 89 GLY A O 1
ATOM 698 N N . GLU A 1 90 ? 16.959 -2.708 -19.547 1.00 96.31 90 GLU A N 1
ATOM 699 C CA . GLU A 1 90 ? 17.070 -2.416 -18.111 1.00 96.31 90 GLU A CA 1
ATOM 700 C C . GLU A 1 90 ? 15.837 -1.682 -17.583 1.00 96.31 90 GLU A C 1
ATOM 702 O O . GLU A 1 90 ? 15.312 -2.047 -16.530 1.00 96.31 90 GLU A O 1
ATOM 707 N N . HIS A 1 91 ? 15.333 -0.698 -18.333 1.00 93.69 91 HIS A N 1
ATOM 708 C CA . HIS A 1 91 ? 14.101 0.008 -17.988 1.00 93.69 91 HIS A CA 1
ATOM 709 C C . HIS A 1 91 ? 12.914 -0.956 -17.885 1.00 93.69 91 HIS A C 1
ATOM 711 O O . HIS A 1 91 ? 12.203 -0.930 -16.888 1.00 93.69 91 HIS A O 1
ATOM 717 N N . ARG A 1 92 ? 12.745 -1.869 -18.851 1.00 96.00 92 ARG A N 1
ATOM 718 C CA . ARG A 1 92 ? 11.674 -2.882 -18.807 1.00 96.00 92 ARG A CA 1
ATOM 719 C C . ARG A 1 92 ? 11.789 -3.817 -17.605 1.00 96.00 92 ARG A C 1
ATOM 721 O O . ARG A 1 92 ? 10.783 -4.165 -16.993 1.00 96.00 92 ARG A O 1
ATOM 728 N N . LYS A 1 93 ? 13.009 -4.239 -17.258 1.00 97.19 93 LYS A N 1
ATOM 729 C CA . LYS A 1 93 ? 13.257 -5.044 -16.053 1.00 97.19 93 LYS A CA 1
ATOM 730 C C . LYS A 1 93 ? 12.842 -4.279 -14.796 1.00 97.19 93 LYS A C 1
ATOM 732 O O . LYS A 1 93 ? 12.190 -4.841 -13.921 1.00 97.19 93 LYS A O 1
ATOM 737 N N . GLU A 1 94 ? 13.235 -3.016 -14.701 1.00 95.94 94 GLU A N 1
ATOM 738 C CA . GLU A 1 94 ? 12.941 -2.180 -13.541 1.00 95.94 94 GLU A CA 1
ATOM 739 C C . GLU A 1 94 ? 11.438 -1.885 -13.410 1.00 95.94 94 GLU A C 1
ATOM 741 O O . GLU A 1 94 ? 10.893 -1.993 -12.313 1.00 95.94 94 GLU A O 1
ATOM 746 N N . GLU A 1 95 ? 10.746 -1.638 -14.526 1.00 94.94 95 GLU A N 1
ATOM 747 C CA . GLU A 1 95 ? 9.281 -1.547 -14.572 1.00 94.94 95 GLU A CA 1
ATOM 748 C C . GLU A 1 95 ? 8.630 -2.836 -14.049 1.00 94.94 95 GLU A C 1
ATOM 750 O O . GLU A 1 95 ? 7.791 -2.787 -13.152 1.00 94.94 95 GLU A O 1
ATOM 755 N N . ALA A 1 96 ? 9.077 -4.006 -14.517 1.00 97.44 96 ALA A N 1
ATOM 756 C CA . ALA A 1 96 ? 8.554 -5.289 -14.052 1.00 97.44 96 ALA A CA 1
ATOM 757 C C . ALA A 1 96 ? 8.792 -5.530 -12.548 1.00 97.44 96 ALA A C 1
ATOM 759 O O . ALA A 1 96 ? 7.925 -6.080 -11.863 1.00 97.44 96 ALA A O 1
ATOM 760 N N . ARG A 1 97 ? 9.951 -5.119 -12.013 1.00 97.94 97 ARG A N 1
ATOM 761 C CA . ARG A 1 97 ? 10.255 -5.203 -10.573 1.00 97.94 97 ARG A CA 1
ATOM 762 C C . ARG A 1 97 ? 9.262 -4.377 -9.759 1.00 97.94 97 ARG A C 1
ATOM 764 O O . ARG A 1 97 ? 8.716 -4.866 -8.772 1.00 97.94 97 ARG A O 1
ATOM 771 N N . GLN A 1 98 ? 9.022 -3.146 -10.185 1.00 96.00 98 GLN A N 1
ATOM 772 C CA . GLN A 1 98 ? 8.119 -2.229 -9.500 1.00 96.00 98 GLN A CA 1
ATOM 773 C C . GLN A 1 98 ? 6.665 -2.671 -9.618 1.00 96.00 98 GLN A C 1
ATOM 775 O O . GLN A 1 98 ? 5.941 -2.603 -8.632 1.00 96.00 98 GLN A O 1
ATOM 780 N N . ASP A 1 99 ? 6.242 -3.191 -10.770 1.00 96.69 99 ASP A N 1
ATOM 781 C CA . ASP A 1 99 ? 4.897 -3.745 -10.940 1.00 96.69 99 ASP A CA 1
ATOM 782 C C . ASP A 1 99 ? 4.632 -4.885 -9.943 1.00 96.69 99 ASP A C 1
ATOM 784 O O . ASP A 1 99 ? 3.545 -4.968 -9.367 1.00 96.69 99 ASP A O 1
ATOM 788 N N . ILE A 1 100 ? 5.633 -5.738 -9.681 1.00 97.88 100 ILE A N 1
ATOM 789 C CA . ILE A 1 100 ? 5.557 -6.774 -8.638 1.00 97.88 100 ILE A CA 1
ATOM 790 C C . ILE A 1 100 ? 5.401 -6.134 -7.249 1.00 97.88 100 ILE A C 1
ATOM 792 O O . ILE A 1 100 ? 4.510 -6.522 -6.493 1.00 97.88 100 ILE A O 1
ATOM 796 N N . GLU A 1 101 ? 6.232 -5.150 -6.903 1.00 97.69 101 GLU A N 1
ATOM 797 C CA . GLU A 1 101 ? 6.204 -4.475 -5.593 1.00 97.69 101 GLU A CA 1
ATOM 798 C C . GLU A 1 101 ? 4.883 -3.720 -5.343 1.00 97.69 101 GLU A C 1
ATOM 800 O O . GLU A 1 101 ? 4.284 -3.830 -4.264 1.00 97.69 101 GLU A O 1
ATOM 805 N N . GLN A 1 102 ? 4.376 -3.019 -6.359 1.00 97.25 102 GLN A N 1
ATOM 806 C CA . GLN A 1 102 ? 3.090 -2.325 -6.326 1.00 97.25 102 GLN A CA 1
ATOM 807 C C . GLN A 1 102 ? 1.933 -3.319 -6.187 1.00 97.25 102 GLN A C 1
ATOM 809 O O . GLN A 1 102 ? 1.049 -3.127 -5.351 1.00 97.25 102 GLN A O 1
ATOM 814 N N . ALA A 1 103 ? 1.948 -4.419 -6.947 1.00 98.19 103 ALA A N 1
ATOM 815 C CA . ALA A 1 103 ? 0.917 -5.449 -6.856 1.00 98.19 103 ALA A CA 1
ATOM 816 C C . ALA A 1 103 ? 0.857 -6.089 -5.460 1.00 98.19 103 ALA A C 1
ATOM 818 O O . ALA A 1 103 ? -0.238 -6.338 -4.957 1.00 98.19 103 ALA A O 1
ATOM 819 N N . VAL A 1 104 ? 2.005 -6.318 -4.815 1.00 98.44 104 VAL A N 1
ATOM 820 C CA . VAL A 1 104 ? 2.080 -6.865 -3.447 1.00 98.44 104 VAL A CA 1
ATOM 821 C C . VAL A 1 104 ? 1.552 -5.872 -2.423 1.00 98.44 104 VAL A C 1
ATOM 823 O O . VAL A 1 104 ? 0.756 -6.253 -1.565 1.00 98.44 104 VAL A O 1
ATOM 826 N N . THR A 1 105 ? 1.952 -4.602 -2.524 1.00 98.06 105 THR A N 1
ATOM 827 C CA . THR A 1 105 ? 1.448 -3.540 -1.642 1.00 98.06 105 THR A CA 1
ATOM 828 C C . THR A 1 105 ? -0.070 -3.423 -1.743 1.00 98.06 105 THR A C 1
ATOM 830 O O . THR A 1 105 ? -0.758 -3.439 -0.721 1.00 98.06 105 THR A O 1
ATOM 833 N N . ARG A 1 106 ? -0.605 -3.383 -2.970 1.00 98.38 106 ARG A N 1
ATOM 834 C CA . ARG A 1 106 ? -2.048 -3.350 -3.218 1.00 98.38 106 ARG A CA 1
ATOM 835 C C . ARG A 1 106 ? -2.746 -4.569 -2.624 1.00 98.38 106 ARG A C 1
ATOM 837 O O . ARG A 1 106 ? -3.679 -4.402 -1.845 1.00 98.38 106 ARG A O 1
ATOM 844 N N . PHE A 1 107 ? -2.262 -5.772 -2.937 1.00 98.56 107 PHE A N 1
ATOM 845 C CA . PHE A 1 107 ? -2.827 -7.016 -2.415 1.00 98.56 107 PHE A CA 1
ATOM 846 C C . PHE A 1 107 ? -2.872 -7.008 -0.884 1.00 98.56 107 PHE A C 1
ATOM 848 O O . PHE A 1 107 ? -3.902 -7.309 -0.287 1.00 98.56 107 PHE A O 1
ATOM 855 N N . ARG A 1 108 ? -1.780 -6.603 -0.227 1.00 98.44 108 ARG A N 1
ATOM 856 C CA . ARG A 1 108 ? -1.719 -6.499 1.232 1.00 98.44 108 ARG A CA 1
ATOM 857 C C . ARG A 1 108 ? -2.779 -5.543 1.784 1.00 98.44 108 ARG A C 1
ATOM 859 O O . ARG A 1 108 ? -3.519 -5.935 2.684 1.00 98.44 108 ARG A O 1
ATOM 866 N N . LEU A 1 109 ? -2.865 -4.325 1.249 1.00 98.25 109 LEU A N 1
ATOM 867 C CA . LEU A 1 109 ? -3.831 -3.319 1.701 1.00 98.25 109 LEU A CA 1
ATOM 868 C C . LEU A 1 109 ? -5.278 -3.782 1.493 1.00 98.25 109 LEU A C 1
ATOM 870 O O . LEU A 1 109 ? -6.115 -3.578 2.374 1.00 98.25 109 LEU A O 1
ATOM 874 N N . GLU A 1 110 ? -5.568 -4.448 0.374 1.00 98.19 110 GLU A N 1
ATOM 875 C CA . GLU A 1 110 ? -6.875 -5.050 0.091 1.00 98.19 110 GLU A CA 1
ATOM 876 C C . GLU A 1 110 ? -7.225 -6.139 1.112 1.00 98.19 110 GLU A C 1
ATOM 878 O O . GLU A 1 110 ? -8.316 -6.121 1.685 1.00 98.19 110 GLU A O 1
ATOM 883 N N . GLN A 1 111 ? -6.297 -7.062 1.391 1.00 98.19 111 GLN A N 1
ATOM 884 C CA . GLN A 1 111 ? -6.520 -8.135 2.360 1.00 98.19 111 GLN A CA 1
ATOM 885 C C . GLN A 1 111 ? -6.690 -7.594 3.783 1.00 98.19 111 GLN A C 1
ATOM 887 O O . GLN A 1 111 ? -7.645 -7.968 4.462 1.00 98.19 111 GLN A O 1
ATOM 892 N N . GLU A 1 112 ? -5.821 -6.685 4.231 1.00 97.50 112 GLU A N 1
ATOM 893 C CA . GLU A 1 112 ? -5.917 -6.068 5.560 1.00 97.50 112 GLU A CA 1
ATOM 894 C C . GLU A 1 112 ? -7.236 -5.282 5.715 1.00 97.50 112 GLU A C 1
ATOM 896 O O . GLU A 1 112 ? -7.934 -5.440 6.722 1.00 97.50 112 GLU A O 1
ATOM 901 N N . SER A 1 113 ? -7.638 -4.511 4.696 1.00 97.94 113 SER A N 1
ATOM 902 C CA . SER A 1 113 ? -8.912 -3.773 4.685 1.00 97.94 113 SER A CA 1
ATOM 903 C C . SER A 1 113 ? -10.121 -4.709 4.719 1.00 97.94 113 SER A C 1
ATOM 905 O O . SER A 1 113 ? -11.06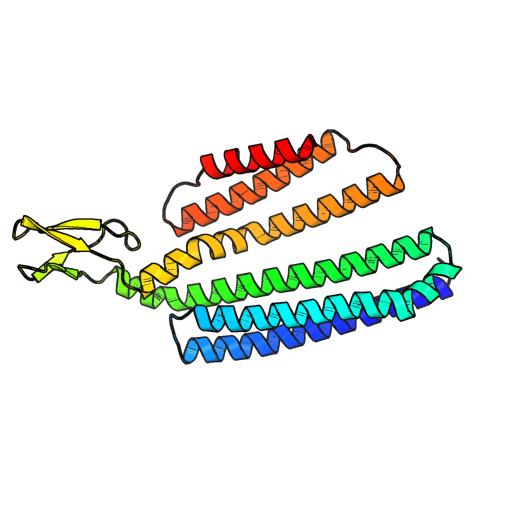8 -4.468 5.469 1.00 97.94 113 SER A O 1
ATOM 907 N N . ARG A 1 114 ? -10.086 -5.805 3.950 1.00 97.56 114 ARG A N 1
ATOM 908 C CA . ARG A 1 114 ? -11.137 -6.835 3.933 1.00 97.56 114 ARG A CA 1
ATOM 909 C C . ARG A 1 114 ? -11.298 -7.491 5.302 1.00 97.56 114 ARG A C 1
ATOM 911 O O . ARG A 1 114 ? -12.421 -7.648 5.778 1.00 97.56 114 ARG A O 1
ATOM 918 N N . CYS A 1 115 ? -10.184 -7.823 5.952 1.00 97.12 115 CYS A N 1
ATOM 919 C CA . CYS A 1 115 ? -10.189 -8.420 7.283 1.00 97.12 115 CYS A CA 1
ATOM 920 C C . CYS A 1 115 ? -10.785 -7.463 8.320 1.00 97.12 115 CYS A C 1
ATOM 922 O O . CYS A 1 115 ? -11.678 -7.858 9.064 1.00 97.12 115 CYS A O 1
ATOM 924 N N . LEU A 1 116 ? -10.367 -6.193 8.321 1.00 97.44 116 LEU A N 1
ATOM 925 C CA . LEU A 1 116 ? -10.969 -5.166 9.175 1.00 97.44 116 LEU A CA 1
ATOM 926 C C . LEU A 1 116 ? -12.469 -5.001 8.902 1.00 97.44 116 LEU A C 1
ATOM 928 O O . LEU A 1 116 ? -13.261 -4.959 9.841 1.00 97.44 116 LEU A O 1
ATOM 932 N N . GLY A 1 117 ? -12.878 -4.956 7.633 1.00 97.19 117 GLY A N 1
ATOM 933 C CA . GLY A 1 117 ? -14.288 -4.884 7.248 1.00 97.19 117 GLY A CA 1
ATOM 934 C C . GLY A 1 117 ? -15.118 -6.027 7.839 1.00 97.19 117 GLY A C 1
ATOM 935 O O . GLY A 1 117 ? -16.187 -5.787 8.397 1.00 97.19 117 GLY A O 1
ATOM 936 N N . ALA A 1 118 ? -14.592 -7.253 7.815 1.00 96.56 118 ALA A N 1
ATOM 937 C CA . ALA A 1 118 ? -15.247 -8.415 8.415 1.00 96.56 118 ALA A CA 1
ATOM 938 C C . ALA A 1 118 ? -15.324 -8.358 9.954 1.00 96.56 118 ALA A C 1
ATOM 940 O O . ALA A 1 118 ? -16.230 -8.943 10.544 1.00 96.56 118 ALA A O 1
ATOM 941 N N . MET A 1 119 ? -14.411 -7.640 10.617 1.00 96.12 119 MET A N 1
ATOM 942 C CA . MET A 1 119 ? -14.449 -7.431 12.073 1.00 96.12 119 MET A CA 1
ATOM 943 C C . MET A 1 119 ? -15.522 -6.424 12.500 1.00 96.12 119 MET A C 1
ATOM 945 O O . MET A 1 119 ? -15.996 -6.470 13.637 1.00 96.12 119 MET A O 1
ATOM 949 N N . TYR A 1 120 ? -15.899 -5.502 11.610 1.00 97.31 120 TYR A N 1
ATOM 950 C CA . TYR A 1 120 ? -16.706 -4.336 11.959 1.00 97.31 120 TYR A CA 1
ATOM 951 C C . TYR A 1 120 ? -18.065 -4.656 12.610 1.00 97.31 120 TYR A C 1
ATOM 953 O O . TYR A 1 120 ? -18.397 -3.994 13.594 1.00 97.31 120 TYR A O 1
ATOM 961 N N . PRO A 1 121 ? -18.843 -5.672 12.181 1.00 97.19 121 PRO A N 1
ATOM 962 C CA . PRO A 1 121 ? -20.105 -6.003 12.849 1.00 97.19 121 PRO A CA 1
ATOM 963 C C . PRO A 1 121 ? -19.929 -6.352 14.334 1.00 97.19 121 PRO A C 1
ATOM 965 O O . PRO A 1 121 ? -20.679 -5.869 15.180 1.00 97.19 121 PRO A O 1
ATOM 968 N N . ALA A 1 122 ? -18.901 -7.134 14.674 1.00 96.50 122 ALA A N 1
ATOM 969 C CA . ALA A 1 122 ? -18.600 -7.481 16.062 1.00 96.50 122 ALA A CA 1
ATOM 970 C C . ALA A 1 122 ? -18.085 -6.266 16.853 1.00 96.50 122 ALA A C 1
ATOM 972 O O . ALA A 1 122 ? -18.446 -6.080 18.014 1.00 96.50 122 ALA A O 1
ATOM 973 N N . VAL A 1 123 ? -17.306 -5.394 16.204 1.00 97.44 123 VAL A N 1
ATOM 974 C CA . VAL A 1 123 ? -16.874 -4.108 16.775 1.00 97.44 123 VAL A CA 1
ATOM 975 C C . VAL A 1 123 ? -18.081 -3.229 17.114 1.00 97.44 123 VAL A C 1
ATOM 977 O O . VAL A 1 123 ? -18.133 -2.685 18.210 1.00 97.44 123 VAL A O 1
ATOM 980 N N . GLN A 1 124 ? -19.081 -3.124 16.234 1.00 97.56 124 GLN A N 1
ATOM 981 C CA . GLN A 1 124 ? -20.302 -2.346 16.489 1.00 97.56 124 GLN A CA 1
ATOM 982 C C . GLN A 1 124 ? -21.075 -2.862 17.707 1.00 97.56 124 GLN A C 1
ATOM 984 O O . GLN A 1 124 ? -21.494 -2.073 18.558 1.00 97.56 124 GLN A O 1
ATOM 989 N N . VAL A 1 125 ? -21.208 -4.186 17.837 1.00 96.88 125 VAL A N 1
ATOM 990 C CA . VAL A 1 125 ? -21.817 -4.800 19.024 1.00 96.88 125 VAL A CA 1
ATOM 991 C C . VAL A 1 125 ? -21.023 -4.434 20.278 1.00 96.88 125 VAL A C 1
ATOM 993 O O . VAL A 1 125 ? -21.617 -3.939 21.234 1.00 96.88 125 VAL A O 1
ATOM 996 N N . ALA A 1 126 ? -19.697 -4.595 20.264 1.00 96.38 126 ALA A N 1
ATOM 997 C CA . ALA A 1 126 ? -18.830 -4.276 21.400 1.00 96.38 126 ALA A CA 1
ATOM 998 C C . ALA A 1 126 ? -18.886 -2.789 21.803 1.00 96.38 126 ALA A C 1
ATOM 1000 O O . ALA A 1 126 ? -18.935 -2.471 22.990 1.00 96.38 126 ALA A O 1
ATOM 1001 N N . ILE A 1 127 ? -18.943 -1.871 20.832 1.00 96.75 127 ILE A N 1
ATOM 1002 C CA . ILE A 1 127 ? -19.086 -0.423 21.072 1.00 96.75 127 ILE A CA 1
ATOM 1003 C C . ILE A 1 127 ? -20.422 -0.096 21.754 1.00 96.75 127 ILE A C 1
ATOM 1005 O O . ILE A 1 127 ? -20.487 0.795 22.599 1.00 96.75 127 ILE A O 1
ATOM 1009 N N . SER A 1 128 ? -21.496 -0.809 21.406 1.00 95.94 128 SER A N 1
ATOM 1010 C CA . SER A 1 128 ? -22.832 -0.545 21.955 1.00 95.94 128 SER A CA 1
ATOM 1011 C C . SER A 1 128 ? -23.010 -0.985 23.418 1.00 95.94 128 SER A C 1
ATOM 1013 O O . SER A 1 128 ? -23.959 -0.550 24.083 1.00 95.94 128 SER A O 1
ATOM 1015 N N . GLN A 1 129 ? -22.111 -1.829 23.934 1.00 95.38 129 GLN A N 1
ATOM 1016 C CA . GLN A 1 129 ? -22.200 -2.388 25.280 1.00 95.38 129 GLN A CA 1
ATOM 1017 C C . GLN A 1 129 ? -21.745 -1.382 26.341 1.00 95.38 129 GLN A C 1
ATOM 1019 O O . GLN A 1 129 ? -20.615 -0.895 26.335 1.00 95.38 129 GLN A O 1
ATOM 1024 N N . ALA A 1 130 ? -22.623 -1.108 27.308 1.00 95.81 130 ALA A N 1
ATOM 1025 C CA . ALA A 1 130 ? -22.248 -0.346 28.492 1.00 95.81 130 ALA A CA 1
ATOM 1026 C C . ALA A 1 130 ? -21.368 -1.192 29.424 1.00 95.81 130 ALA A C 1
ATOM 1028 O O . ALA A 1 130 ? -21.581 -2.395 29.582 1.00 95.81 130 ALA A O 1
ATOM 1029 N N . ARG A 1 131 ? -20.405 -0.548 30.084 1.00 96.06 131 ARG A N 1
ATOM 1030 C CA . ARG A 1 131 ? -19.578 -1.166 31.125 1.00 96.06 131 ARG A CA 1
ATOM 1031 C C . ARG A 1 131 ? -20.161 -0.830 32.499 1.00 96.06 131 ARG A C 1
ATOM 1033 O O . ARG A 1 131 ? -20.550 0.316 32.706 1.00 96.06 131 ARG A O 1
ATOM 1040 N N . PRO A 1 132 ? -20.24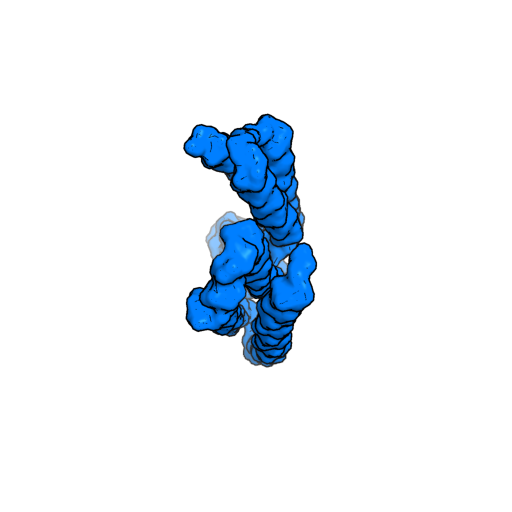7 -1.779 33.439 1.00 97.88 132 PRO A N 1
ATOM 1041 C CA . PRO A 1 132 ? -20.765 -1.482 34.768 1.00 97.88 132 PRO A CA 1
ATOM 1042 C C . PRO A 1 132 ? -19.761 -0.641 35.566 1.00 97.88 132 PRO A C 1
ATOM 1044 O O . PRO A 1 132 ? -18.555 -0.882 35.515 1.00 97.88 132 PRO A O 1
ATOM 1047 N N . CYS A 1 133 ? -20.257 0.324 36.340 1.00 98.31 133 CYS A N 1
ATOM 1048 C CA . CYS A 1 133 ? -19.467 1.013 37.353 1.00 98.31 133 CYS A CA 1
ATOM 1049 C C . CYS A 1 133 ? -18.931 0.004 38.378 1.00 98.31 133 CYS A C 1
ATOM 1051 O O . CYS A 1 133 ? -19.687 -0.829 38.878 1.00 98.31 133 CYS A O 1
ATOM 1053 N N . THR A 1 134 ? -17.656 0.130 38.747 1.00 98.00 134 THR A N 1
ATOM 1054 C CA . THR A 1 134 ? -16.977 -0.780 39.684 1.00 98.00 134 THR A CA 1
ATOM 1055 C C . THR A 1 134 ? -17.577 -0.780 41.090 1.00 98.00 134 THR A C 1
ATOM 1057 O O . THR A 1 134 ? -17.405 -1.755 41.813 1.00 98.00 134 THR A O 1
ATOM 1060 N N . ASN A 1 135 ? -18.287 0.286 41.477 1.00 98.12 135 ASN A N 1
ATOM 1061 C CA . ASN A 1 135 ? -18.890 0.418 42.802 1.00 98.12 135 ASN A CA 1
ATOM 1062 C C . ASN A 1 135 ? -20.387 0.067 42.831 1.00 98.12 135 ASN A C 1
ATOM 1064 O O . ASN A 1 135 ? -20.809 -0.750 43.639 1.00 98.12 135 ASN A O 1
ATOM 1068 N N . CYS A 1 136 ? -21.208 0.683 41.970 1.00 97.94 136 CYS A N 1
ATOM 1069 C CA . CYS A 1 136 ? -22.673 0.532 42.026 1.00 97.94 136 CYS A CA 1
ATOM 1070 C C . CYS A 1 136 ? -23.287 -0.249 40.854 1.00 97.94 136 CYS A C 1
ATOM 1072 O O . CYS A 1 136 ? -24.501 -0.421 40.808 1.00 97.94 136 CYS A O 1
ATOM 1074 N N . GLY A 1 137 ? -22.483 -0.680 39.877 1.00 98.06 137 GLY A N 1
ATOM 1075 C CA . GLY A 1 137 ? -22.964 -1.409 38.700 1.00 98.06 137 GLY A CA 1
ATOM 1076 C C . GLY A 1 137 ? -23.713 -0.567 37.659 1.00 98.06 137 GLY A C 1
ATOM 1077 O O . GLY A 1 137 ? -24.057 -1.098 36.605 1.00 98.06 137 GLY A O 1
ATOM 1078 N N . ALA A 1 138 ? -23.940 0.731 37.900 1.00 98.12 138 ALA A N 1
ATOM 1079 C CA . ALA A 1 138 ? -24.596 1.616 36.937 1.00 98.12 138 ALA A CA 1
ATOM 1080 C C . ALA A 1 138 ? -23.864 1.618 35.577 1.00 98.12 138 ALA A C 1
ATOM 1082 O O . ALA A 1 138 ? -22.631 1.577 35.556 1.00 98.12 138 ALA A O 1
ATOM 1083 N N . PRO A 1 139 ? -24.587 1.667 34.444 1.00 98.06 139 PRO A N 1
ATOM 1084 C CA . PRO A 1 139 ? -23.980 1.580 33.122 1.00 98.06 139 PRO A CA 1
ATOM 1085 C C . PRO A 1 139 ? -23.173 2.841 32.790 1.00 98.06 139 PRO A C 1
ATOM 1087 O O . PRO A 1 139 ? -23.662 3.960 32.923 1.00 98.06 139 PRO A O 1
ATOM 1090 N N . LEU A 1 140 ? -21.957 2.647 32.292 1.00 97.81 140 LEU A N 1
ATOM 1091 C CA . LEU A 1 140 ? -21.051 3.684 31.814 1.00 97.81 140 LEU A CA 1
ATOM 1092 C C . LEU A 1 140 ? -20.718 3.444 30.337 1.00 97.81 140 LEU A C 1
ATOM 1094 O O . LEU A 1 140 ? -20.633 2.298 29.885 1.00 97.81 140 LEU A O 1
ATOM 1098 N N . ARG A 1 141 ? -20.526 4.524 29.577 1.00 96.94 141 ARG A N 1
ATOM 1099 C CA . ARG A 1 141 ? -20.184 4.485 28.149 1.00 96.94 141 ARG A CA 1
ATOM 1100 C C . ARG A 1 141 ? -19.080 5.492 27.860 1.00 96.94 141 ARG A C 1
ATOM 1102 O O . ARG A 1 141 ? -19.161 6.617 28.338 1.00 96.94 141 ARG A O 1
ATOM 1109 N N . LEU A 1 142 ? -18.088 5.075 27.078 1.00 96.25 142 LEU A N 1
ATOM 1110 C CA . LEU A 1 142 ? -17.037 5.955 26.568 1.00 96.25 142 LEU A CA 1
ATOM 1111 C C . LEU A 1 142 ? -17.636 6.975 25.595 1.00 96.25 142 LEU A C 1
ATOM 1113 O O . LEU A 1 142 ? -18.479 6.603 24.773 1.00 96.25 142 LEU A O 1
ATOM 1117 N N . ALA A 1 143 ? -17.175 8.226 25.648 1.00 95.19 143 ALA A N 1
ATOM 1118 C CA . ALA A 1 143 ? -17.543 9.226 24.646 1.00 95.19 143 ALA A CA 1
ATOM 1119 C C . ALA A 1 143 ? -16.906 8.906 23.283 1.00 95.19 143 ALA A C 1
ATOM 1121 O O . ALA A 1 143 ? -17.553 9.013 22.241 1.00 95.19 143 ALA A O 1
ATOM 1122 N N . VAL A 1 144 ? -15.648 8.454 23.304 1.00 95.75 144 VAL A N 1
ATOM 1123 C CA . VAL A 1 144 ? -14.905 7.979 22.132 1.00 95.75 144 VAL A CA 1
ATOM 1124 C C . VAL A 1 144 ? -14.651 6.476 22.299 1.00 95.75 144 VAL A C 1
ATOM 1126 O O . VAL A 1 144 ? -13.871 6.090 23.168 1.00 95.75 144 VAL A O 1
ATOM 1129 N N . PRO A 1 145 ? -15.268 5.595 21.486 1.00 94.69 145 PRO A N 1
ATOM 1130 C CA . PRO A 1 145 ? -15.298 4.154 21.768 1.00 94.69 145 PRO A CA 1
ATOM 1131 C C . PRO A 1 145 ? -13.942 3.439 21.813 1.00 94.69 145 PRO A C 1
ATOM 1133 O O . PRO A 1 145 ? -13.859 2.308 22.286 1.00 94.69 145 PRO A O 1
ATOM 1136 N N . TYR A 1 146 ? -12.895 4.068 21.286 1.00 95.44 146 TYR A N 1
ATOM 1137 C CA . TYR A 1 146 ? -11.558 3.505 21.127 1.00 95.44 146 TYR A CA 1
ATOM 1138 C C . TYR A 1 146 ? -10.480 4.231 21.941 1.00 95.44 146 TYR A C 1
ATOM 1140 O O . TYR A 1 146 ? -9.307 3.873 21.838 1.00 95.44 146 TYR A O 1
ATOM 1148 N N . GLU A 1 147 ? -10.858 5.203 22.772 1.00 96.31 147 GLU A N 1
ATOM 1149 C CA . GLU A 1 147 ? -9.945 5.896 23.683 1.00 96.31 147 GLU A CA 1
ATOM 1150 C C . GLU A 1 147 ? -10.243 5.513 25.134 1.00 96.31 147 GLU A C 1
ATOM 1152 O O . GLU A 1 147 ? -11.372 5.193 25.4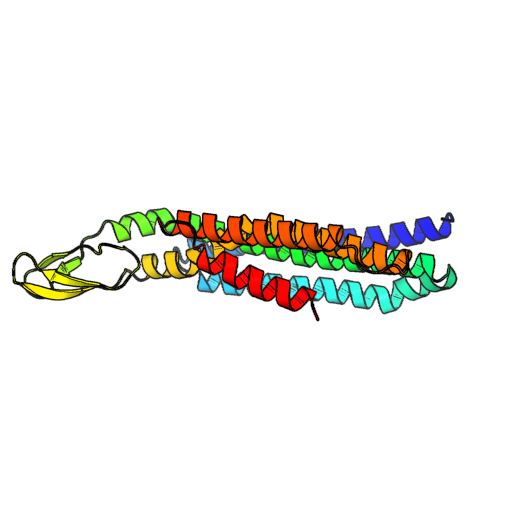99 1.00 96.31 147 GLU A O 1
ATOM 1157 N N . ALA A 1 148 ? -9.200 5.491 25.961 1.00 96.81 148 ALA A N 1
ATOM 1158 C CA . ALA A 1 148 ? -9.360 5.305 27.395 1.00 96.81 148 ALA A CA 1
ATOM 1159 C C . ALA A 1 148 ? -9.851 6.609 28.029 1.00 96.81 148 ALA A C 1
ATOM 1161 O O . ALA A 1 148 ? -9.338 7.681 27.710 1.00 96.81 148 ALA A O 1
ATOM 1162 N N . GLU A 1 149 ? -10.799 6.517 28.956 1.00 97.44 149 GLU A N 1
ATOM 1163 C CA . GLU A 1 149 ? -11.406 7.691 29.585 1.00 97.44 149 GLU A CA 1
ATOM 1164 C C . GLU A 1 149 ? -11.620 7.459 31.083 1.00 97.44 149 GLU A C 1
ATOM 1166 O O . GLU A 1 149 ? -11.944 6.353 31.525 1.00 97.44 149 GLU A O 1
ATOM 1171 N N . SER A 1 150 ? -11.435 8.513 31.880 1.00 98.00 150 SER A N 1
ATOM 1172 C CA . SER A 1 150 ? -11.814 8.519 33.296 1.00 98.00 150 SER A CA 1
ATOM 1173 C C . SER A 1 150 ? -13.201 9.137 33.440 1.00 98.00 150 SER A C 1
ATOM 1175 O O . SER A 1 150 ? -13.366 10.331 33.209 1.00 98.00 150 SER A O 1
ATOM 1177 N N . LEU A 1 151 ? -14.190 8.335 33.835 1.00 97.69 151 LEU A N 1
ATOM 1178 C CA . LEU A 1 151 ? -15.589 8.749 33.939 1.00 97.69 151 LEU A CA 1
ATOM 1179 C C . LEU A 1 151 ? -16.092 8.695 35.380 1.00 97.69 151 LEU A C 1
ATOM 1181 O O . LEU A 1 151 ? -16.029 7.654 36.039 1.00 97.69 151 LEU A O 1
ATOM 1185 N N . SER A 1 152 ? -16.666 9.799 35.849 1.00 98.25 152 SER A N 1
ATOM 1186 C CA . SER A 1 152 ? -17.407 9.837 37.111 1.00 98.25 152 SER A CA 1
ATOM 1187 C C . SER A 1 152 ? -18.782 9.196 36.935 1.00 98.25 152 SER A C 1
ATOM 1189 O O . SER A 1 152 ? -19.561 9.593 36.069 1.00 98.25 152 SER A O 1
ATOM 1191 N N . CYS A 1 153 ? -19.107 8.210 37.769 1.00 98.12 153 CYS A N 1
ATOM 1192 C CA . CYS A 1 153 ? -20.413 7.568 37.756 1.00 98.12 153 CYS A CA 1
ATOM 1193 C C . CYS A 1 153 ? -21.494 8.546 38.230 1.00 98.12 153 CYS A C 1
ATOM 1195 O O . CYS A 1 153 ? -21.447 9.022 39.363 1.00 98.12 153 CYS A O 1
ATOM 1197 N N . SER A 1 154 ? -22.512 8.787 37.404 1.00 97.81 154 SER A N 1
ATOM 1198 C CA . SER A 1 154 ? -23.624 9.685 37.743 1.00 97.81 154 SER A CA 1
ATOM 1199 C C . SER A 1 154 ? -24.469 9.199 38.926 1.00 97.81 154 SER A C 1
ATOM 1201 O O . SER A 1 154 ? -25.130 10.007 39.568 1.00 97.81 154 SER A O 1
ATOM 1203 N N . SER A 1 155 ? -24.461 7.896 39.223 1.00 97.94 155 SER A N 1
ATOM 1204 C CA . SER A 1 155 ? -25.250 7.312 40.314 1.00 97.94 155 SER A CA 1
ATOM 1205 C C . SER A 1 155 ? -24.552 7.368 41.673 1.00 97.94 155 SER A C 1
ATOM 1207 O O . SER A 1 155 ? -25.222 7.564 42.680 1.00 97.94 155 SER A O 1
ATOM 1209 N N . CYS A 1 156 ? -23.229 7.175 41.731 1.00 97.88 156 CYS A N 1
ATOM 1210 C CA . CYS A 1 156 ? -22.504 7.069 43.008 1.00 97.88 156 CYS A CA 1
ATOM 1211 C C . CYS A 1 156 ? -21.256 7.959 43.124 1.00 97.88 156 CYS A C 1
ATOM 1213 O O . CYS A 1 156 ? -20.553 7.878 44.125 1.00 97.88 156 CYS A O 1
ATOM 1215 N N . GLY A 1 157 ? -20.929 8.754 42.103 1.00 97.94 157 GLY A N 1
ATOM 1216 C CA . GLY A 1 157 ? -19.807 9.703 42.104 1.00 97.94 157 GLY A CA 1
ATOM 1217 C C . GLY A 1 157 ? -18.406 9.098 41.949 1.00 97.94 157 GLY A C 1
ATOM 1218 O O . GLY A 1 157 ? -17.442 9.842 41.802 1.00 97.94 157 GLY A O 1
ATOM 1219 N N . VAL A 1 158 ? -18.263 7.768 41.952 1.00 98.38 158 VAL A N 1
ATOM 1220 C CA . VAL A 1 158 ? -16.956 7.096 41.817 1.00 98.38 158 VAL A CA 1
ATOM 1221 C C . VAL A 1 158 ? -16.375 7.318 40.422 1.00 98.38 158 VAL A C 1
ATOM 1223 O O . VAL A 1 158 ? -17.080 7.161 39.425 1.00 98.38 158 VAL A O 1
ATOM 1226 N N . ILE A 1 159 ? -15.080 7.627 40.350 1.00 98.38 159 ILE A N 1
ATOM 1227 C CA . ILE A 1 159 ? -14.330 7.728 39.094 1.00 98.38 159 ILE A CA 1
ATOM 1228 C C . ILE A 1 159 ? -13.922 6.324 38.640 1.00 98.38 159 ILE A C 1
ATOM 1230 O O . ILE A 1 159 ? -13.311 5.568 39.392 1.00 98.38 159 ILE A O 1
ATOM 1234 N N . ASN A 1 160 ? -14.252 5.982 37.399 1.00 98.31 160 ASN A N 1
ATOM 1235 C CA . ASN A 1 160 ? -13.935 4.710 36.763 1.00 98.31 160 ASN A CA 1
ATOM 1236 C C . ASN A 1 160 ? -12.971 4.974 35.606 1.00 98.31 160 ASN A C 1
ATOM 1238 O O . ASN A 1 160 ? -13.241 5.838 34.776 1.00 98.31 160 ASN A O 1
ATOM 1242 N N . GLN A 1 161 ? -11.881 4.215 35.521 1.00 97.94 161 GLN A N 1
ATOM 1243 C CA . GLN A 1 161 ? -11.037 4.193 34.327 1.00 97.94 161 GLN A CA 1
ATOM 1244 C C . GLN A 1 161 ? -11.583 3.137 33.374 1.00 97.94 161 GLN A C 1
ATOM 1246 O O . GLN A 1 161 ? -11.498 1.939 33.648 1.00 97.94 161 GLN A O 1
ATOM 1251 N N . LEU A 1 162 ? -12.187 3.579 32.276 1.00 97.50 162 LEU A N 1
ATOM 1252 C CA . LEU A 1 162 ? -12.725 2.685 31.266 1.00 97.50 162 LEU A CA 1
ATOM 1253 C C . LEU A 1 162 ? -11.732 2.524 30.125 1.00 97.50 162 LEU A C 1
ATOM 1255 O O . LEU A 1 162 ? -11.212 3.498 29.582 1.00 97.50 162 LEU A O 1
ATOM 1259 N N . MET A 1 163 ? -11.516 1.269 29.745 1.00 96.44 163 MET A N 1
ATOM 1260 C CA . MET A 1 163 ? -10.725 0.896 28.582 1.00 96.44 163 MET A CA 1
ATOM 1261 C C . MET A 1 163 ? -11.655 0.369 27.484 1.00 96.44 163 MET A C 1
ATOM 1263 O O . MET A 1 163 ? -12.591 -0.380 27.791 1.00 96.44 163 MET A O 1
ATOM 1267 N N . PRO A 1 164 ? -11.381 0.684 26.209 1.00 96.19 164 PRO A N 1
ATOM 1268 C CA . PRO A 1 164 ? -12.028 0.024 25.087 1.00 96.19 164 PRO A CA 1
ATOM 1269 C C . PRO A 1 164 ? -11.835 -1.489 25.144 1.00 96.19 164 PRO A C 1
ATOM 1271 O O . PRO A 1 164 ? -10.796 -1.990 25.595 1.00 96.19 164 PRO A O 1
ATOM 1274 N N . GLU A 1 165 ? -12.805 -2.224 24.609 1.00 95.56 165 GLU A N 1
ATOM 1275 C CA . GLU A 1 165 ? -12.642 -3.660 24.406 1.00 95.56 165 GLU A CA 1
ATOM 1276 C C . GLU A 1 165 ? -11.433 -3.944 23.513 1.00 95.56 165 GLU A C 1
ATOM 1278 O O . GLU A 1 165 ? -11.143 -3.177 22.595 1.00 95.56 165 GLU A O 1
ATOM 1283 N N . ALA A 1 166 ? -10.745 -5.065 23.738 1.00 94.25 166 ALA A N 1
ATOM 1284 C CA . ALA A 1 166 ? -9.584 -5.434 22.933 1.00 94.25 166 ALA A CA 1
ATOM 1285 C C . ALA A 1 166 ? -9.905 -5.473 21.429 1.00 94.25 166 ALA A C 1
ATOM 1287 O O . ALA A 1 166 ? -9.113 -4.972 20.633 1.00 94.25 166 ALA A O 1
ATOM 1288 N N . LEU A 1 167 ? -11.079 -5.990 21.049 1.00 95.81 167 LEU A N 1
ATOM 1289 C CA . LEU A 1 167 ? -11.540 -6.018 19.661 1.00 95.81 167 LEU A CA 1
ATOM 1290 C C . LEU A 1 167 ? -11.680 -4.606 19.068 1.00 95.81 167 LEU A C 1
ATOM 1292 O O . LEU A 1 167 ? -11.155 -4.338 17.989 1.00 95.81 167 LEU A O 1
ATOM 1296 N N . VAL A 1 168 ? -12.342 -3.698 19.794 1.00 97.00 168 VAL A N 1
ATOM 1297 C CA . VAL A 1 168 ? -12.537 -2.298 19.382 1.00 97.00 168 VAL A CA 1
ATOM 1298 C C . VAL A 1 168 ? -11.188 -1.593 19.274 1.00 97.00 168 VAL A C 1
ATOM 1300 O O . VAL A 1 168 ? -10.872 -1.013 18.238 1.00 97.00 168 VAL A O 1
ATOM 1303 N N . ARG A 1 169 ? -10.346 -1.708 20.307 1.00 95.31 169 ARG A N 1
ATOM 1304 C CA . ARG A 1 169 ? -9.001 -1.126 20.318 1.00 95.31 169 ARG A CA 1
ATOM 1305 C C . ARG A 1 169 ? -8.178 -1.603 19.125 1.00 95.31 169 ARG A C 1
ATOM 1307 O O . ARG A 1 169 ? -7.570 -0.780 18.455 1.00 95.31 169 ARG A O 1
ATOM 1314 N N . ASN A 1 170 ? -8.165 -2.907 18.848 1.00 94.88 170 ASN A N 1
ATOM 1315 C CA . ASN A 1 170 ? -7.410 -3.466 17.728 1.00 94.88 170 ASN A CA 1
ATOM 1316 C C . ASN A 1 170 ? -7.940 -2.948 16.385 1.00 94.88 170 ASN A C 1
ATOM 1318 O O . ASN A 1 170 ? -7.146 -2.529 15.546 1.00 94.88 170 ASN A O 1
ATOM 1322 N N . TYR A 1 171 ? -9.262 -2.924 16.192 1.00 97.44 171 TYR A N 1
ATOM 1323 C CA . TYR A 1 171 ? -9.871 -2.402 14.969 1.00 97.44 171 TYR A CA 1
ATOM 1324 C C . TYR A 1 171 ? -9.434 -0.961 14.679 1.00 97.44 171 TYR A C 1
ATOM 1326 O O . TYR A 1 171 ? -8.973 -0.676 13.577 1.00 97.44 171 TYR A O 1
ATOM 1334 N N . PHE A 1 172 ? -9.500 -0.071 15.673 1.00 97.25 172 PHE A N 1
ATOM 1335 C CA . PHE A 1 172 ? -9.094 1.325 15.493 1.00 97.25 172 PHE A CA 1
ATOM 1336 C C . PHE A 1 172 ? -7.577 1.507 15.405 1.00 97.25 172 PHE A C 1
ATOM 1338 O O . PHE A 1 172 ? -7.116 2.306 14.592 1.00 97.25 172 PHE A O 1
ATOM 1345 N N . LEU A 1 173 ? -6.796 0.733 16.168 1.00 95.75 173 LEU A N 1
ATOM 1346 C CA . LEU A 1 173 ? -5.333 0.770 16.125 1.00 95.75 173 LEU A CA 1
ATOM 1347 C C . LEU A 1 173 ? -4.800 0.479 14.720 1.00 95.75 173 LEU A C 1
ATOM 1349 O O . LEU A 1 173 ? -3.893 1.169 14.261 1.00 95.75 173 LEU A O 1
ATOM 1353 N N . PHE A 1 174 ? -5.351 -0.537 14.055 1.00 96.88 174 PHE A N 1
ATOM 1354 C CA . PHE A 1 174 ? -4.922 -0.942 12.719 1.00 96.88 174 PHE A CA 1
ATOM 1355 C C . PHE A 1 174 ? -5.646 -0.159 11.613 1.00 96.88 174 PHE A C 1
ATOM 1357 O O . PHE A 1 174 ? -5.013 0.280 10.652 1.00 96.88 174 PHE A O 1
ATOM 1364 N N . GLY A 1 175 ? -6.955 0.067 11.751 1.00 97.81 175 GLY A N 1
ATOM 1365 C CA . GLY A 1 175 ? -7.775 0.726 10.731 1.00 97.81 175 GLY A CA 1
ATOM 1366 C C . GLY A 1 175 ? -7.372 2.169 10.440 1.00 97.81 175 GLY A C 1
ATOM 1367 O O . GLY A 1 175 ? -7.428 2.582 9.283 1.00 97.81 175 GLY A O 1
ATOM 1368 N N . GLN A 1 176 ? -6.874 2.905 11.441 1.00 97.19 176 GLN A N 1
ATOM 1369 C CA . GLN A 1 176 ? -6.426 4.294 11.268 1.00 97.19 176 GLN A CA 1
ATOM 1370 C C . GLN A 1 176 ? -5.179 4.449 10.382 1.00 97.19 176 GLN A C 1
ATOM 1372 O O . GLN A 1 176 ? -4.862 5.567 9.986 1.00 97.19 176 GLN A O 1
ATOM 1377 N N . GLU A 1 177 ? -4.472 3.353 10.094 1.00 97.44 177 GLU A N 1
ATOM 1378 C CA . GLU A 1 177 ? -3.319 3.335 9.189 1.00 97.44 177 GLU A CA 1
ATOM 1379 C C . GLU A 1 177 ? -3.656 2.598 7.882 1.00 97.44 177 GLU A C 1
ATOM 1381 O O . GLU A 1 177 ? -3.328 3.078 6.800 1.00 97.44 177 GLU A O 1
ATOM 1386 N N . ILE A 1 178 ? -4.376 1.469 7.955 1.00 98.12 178 ILE A N 1
ATOM 1387 C CA . ILE A 1 178 ? -4.693 0.642 6.778 1.00 98.12 178 ILE A CA 1
ATOM 1388 C C . ILE A 1 178 ? -5.679 1.328 5.830 1.00 98.12 178 ILE A C 1
ATOM 1390 O O . ILE A 1 178 ? -5.396 1.404 4.636 1.00 98.12 178 ILE A O 1
ATOM 1394 N N . PHE A 1 179 ? -6.820 1.832 6.318 1.00 98.38 179 PHE A N 1
ATOM 1395 C CA . PHE A 1 179 ? -7.820 2.435 5.425 1.00 98.38 179 PHE A CA 1
ATOM 1396 C C . PHE A 1 179 ? -7.287 3.688 4.715 1.00 98.38 179 PHE A C 1
ATOM 1398 O O . PHE A 1 179 ? -7.472 3.797 3.500 1.00 98.38 179 PHE A O 1
ATOM 1405 N N . PRO A 1 180 ? -6.571 4.601 5.400 1.00 98.50 180 PRO A N 1
ATOM 1406 C CA . PRO A 1 180 ? -5.944 5.740 4.739 1.00 98.50 180 PRO A CA 1
ATOM 1407 C C . PRO A 1 180 ? -4.879 5.346 3.721 1.00 98.50 180 PRO A C 1
ATOM 1409 O O . PRO A 1 180 ? -4.857 5.897 2.620 1.00 98.50 180 PRO A O 1
ATOM 1412 N N . ALA A 1 181 ? -4.031 4.366 4.050 1.00 98.44 181 ALA A N 1
ATOM 1413 C CA . ALA A 1 181 ? -3.027 3.864 3.121 1.00 98.44 181 ALA A CA 1
ATOM 1414 C C . ALA A 1 181 ? -3.671 3.229 1.880 1.00 98.44 181 ALA A C 1
ATOM 1416 O O . ALA A 1 181 ? -3.258 3.530 0.763 1.00 98.44 181 ALA A O 1
ATOM 1417 N N . ALA A 1 182 ? -4.716 2.413 2.055 1.00 98.44 182 ALA A N 1
ATOM 1418 C CA . ALA A 1 182 ? -5.468 1.810 0.956 1.00 98.44 182 ALA A CA 1
ATOM 1419 C C . ALA A 1 182 ? -6.104 2.872 0.044 1.00 98.44 182 ALA A C 1
ATOM 1421 O O . ALA A 1 182 ? -5.992 2.776 -1.177 1.00 98.44 182 ALA A O 1
ATOM 1422 N N . ALA A 1 183 ? -6.708 3.913 0.626 1.00 98.50 183 ALA A N 1
ATOM 1423 C CA . ALA A 1 183 ? -7.313 5.010 -0.127 1.00 98.50 183 ALA A CA 1
ATOM 1424 C C . ALA A 1 183 ? -6.277 5.840 -0.907 1.00 98.50 183 ALA A C 1
ATOM 1426 O O . ALA A 1 183 ? -6.531 6.233 -2.044 1.00 98.50 183 ALA A O 1
ATOM 1427 N N . ALA A 1 184 ? -5.107 6.096 -0.317 1.00 98.56 184 ALA A N 1
ATOM 1428 C CA . ALA A 1 184 ? -4.058 6.916 -0.923 1.00 98.56 184 ALA A CA 1
ATOM 1429 C C . ALA A 1 184 ? -3.130 6.134 -1.875 1.00 98.56 184 ALA A C 1
ATOM 1431 O O . ALA A 1 184 ? -2.388 6.742 -2.651 1.00 98.56 184 ALA A O 1
ATOM 1432 N N . HIS A 1 185 ? -3.167 4.796 -1.857 1.00 98.31 185 HIS A N 1
ATOM 1433 C CA . HIS A 1 185 ? -2.271 3.951 -2.650 1.00 98.31 185 HIS A CA 1
ATOM 1434 C C . HIS A 1 185 ? -2.312 4.226 -4.167 1.00 98.31 185 HIS A C 1
ATOM 1436 O O . HIS A 1 185 ? -1.235 4.326 -4.757 1.00 98.31 185 HIS A O 1
ATOM 1442 N N . PRO A 1 186 ? -3.474 4.442 -4.822 1.00 98.19 186 PRO A N 1
ATOM 1443 C CA . PRO A 1 186 ? -3.501 4.806 -6.240 1.00 98.19 186 PRO A CA 1
ATOM 1444 C C . PRO A 1 186 ? -2.707 6.083 -6.553 1.00 98.19 186 PRO A C 1
ATOM 1446 O O . PRO A 1 186 ? -2.005 6.136 -7.557 1.00 98.19 186 PRO A O 1
ATOM 1449 N N . VAL A 1 187 ? -2.747 7.085 -5.665 1.00 98.38 187 VAL A N 1
ATOM 1450 C CA . VAL A 1 187 ? -1.971 8.326 -5.831 1.00 98.38 187 VAL A CA 1
ATOM 1451 C C . VAL A 1 187 ? -0.476 8.068 -5.638 1.00 98.38 187 VAL A C 1
ATOM 1453 O O . VAL A 1 187 ? 0.339 8.631 -6.362 1.00 98.38 187 VAL A O 1
ATOM 1456 N N . ARG A 1 188 ? -0.090 7.167 -4.724 1.00 98.00 188 ARG A N 1
ATOM 1457 C CA . ARG A 1 188 ? 1.316 6.745 -4.582 1.00 98.00 188 ARG A CA 1
ATOM 1458 C C . ARG A 1 188 ? 1.843 6.097 -5.866 1.00 98.00 188 ARG A C 1
ATOM 1460 O O . ARG A 1 188 ? 2.945 6.422 -6.291 1.00 98.00 188 ARG A O 1
ATOM 1467 N N . VAL A 1 189 ? 1.034 5.265 -6.524 1.00 96.75 189 VAL A N 1
ATOM 1468 C CA . VAL A 1 189 ? 1.376 4.672 -7.829 1.00 96.75 189 VAL A CA 1
ATOM 1469 C C . VAL A 1 189 ? 1.521 5.745 -8.920 1.00 96.75 189 VAL A C 1
ATOM 1471 O O . VAL A 1 189 ? 2.418 5.642 -9.758 1.00 96.75 189 VAL A O 1
ATOM 1474 N N . GLU A 1 190 ? 0.676 6.784 -8.913 1.00 97.00 190 GLU A N 1
ATOM 1475 C CA . GLU A 1 190 ? 0.810 7.940 -9.818 1.00 97.00 190 GLU A CA 1
ATOM 1476 C C . GLU A 1 190 ? 2.129 8.696 -9.590 1.00 97.00 190 GLU A C 1
ATOM 1478 O O . GLU A 1 1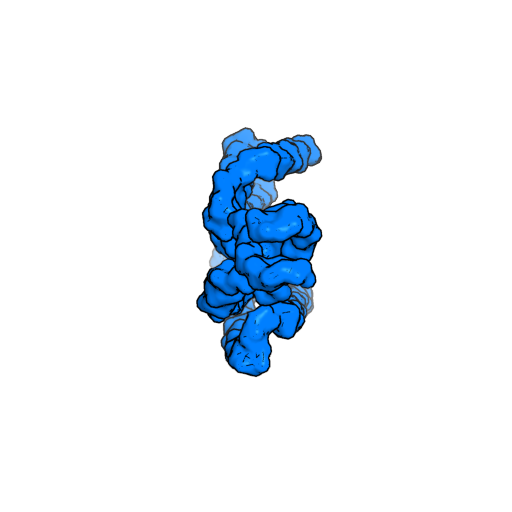90 ? 2.814 9.007 -10.565 1.00 97.00 190 GLU A O 1
ATOM 1483 N N . ILE A 1 191 ? 2.505 8.945 -8.329 1.00 96.81 191 ILE A N 1
ATOM 1484 C CA . ILE A 1 191 ? 3.772 9.599 -7.955 1.00 96.81 191 ILE A CA 1
ATOM 1485 C C . ILE A 1 191 ? 4.958 8.797 -8.485 1.00 96.81 191 ILE A C 1
ATOM 1487 O O . ILE A 1 191 ? 5.762 9.327 -9.246 1.00 96.81 191 ILE A O 1
ATOM 1491 N N . GLU A 1 192 ? 5.026 7.507 -8.157 1.00 95.88 192 GLU A N 1
ATOM 1492 C CA . GLU A 1 192 ? 6.131 6.641 -8.579 1.00 95.88 192 GLU A CA 1
ATOM 1493 C C . GLU A 1 192 ? 6.241 6.570 -10.108 1.00 95.88 192 GLU A C 1
ATOM 1495 O O . GLU A 1 192 ? 7.338 6.572 -10.659 1.00 95.88 192 GLU A O 1
ATOM 1500 N N . ARG A 1 193 ? 5.112 6.545 -10.829 1.00 94.44 193 ARG A N 1
ATOM 1501 C CA . ARG A 1 193 ? 5.120 6.586 -12.297 1.00 94.44 193 ARG A CA 1
ATOM 1502 C C . ARG A 1 193 ? 5.650 7.918 -12.828 1.00 94.44 193 ARG A C 1
ATOM 1504 O O . ARG A 1 193 ? 6.435 7.907 -13.774 1.00 94.44 193 ARG A O 1
ATOM 1511 N N . ALA A 1 194 ? 5.213 9.040 -12.259 1.00 94.62 194 ALA A N 1
ATOM 1512 C CA . ALA A 1 194 ? 5.654 10.367 -12.677 1.00 94.62 194 ALA A CA 1
ATOM 1513 C C . ALA A 1 194 ? 7.161 10.556 -12.450 1.00 94.62 194 ALA A C 1
ATOM 1515 O O . ALA A 1 194 ? 7.857 11.028 -13.346 1.00 94.62 194 ALA A O 1
ATOM 1516 N N . GLU A 1 195 ? 7.679 10.111 -11.302 1.00 93.69 195 GLU A N 1
ATOM 1517 C CA . GLU A 1 195 ? 9.110 10.171 -10.988 1.00 93.69 195 GLU A CA 1
ATOM 1518 C C . GLU A 1 195 ? 9.948 9.374 -11.990 1.00 93.69 195 GLU A C 1
ATOM 1520 O O . GLU A 1 195 ? 10.972 9.859 -12.458 1.00 93.69 195 GLU A O 1
ATOM 1525 N N . ARG A 1 196 ? 9.473 8.202 -12.421 1.00 91.31 196 ARG A N 1
ATOM 1526 C CA . ARG A 1 196 ? 10.171 7.394 -13.434 1.00 91.31 196 ARG A CA 1
ATOM 1527 C C . ARG A 1 196 ? 10.209 8.035 -14.805 1.00 91.31 196 ARG A C 1
ATOM 1529 O O . ARG A 1 196 ? 11.236 7.978 -15.478 1.00 91.31 196 ARG A O 1
ATOM 1536 N N . LEU A 1 197 ? 9.081 8.593 -15.239 1.00 91.00 197 LEU A N 1
ATOM 1537 C CA . LEU A 1 197 ? 9.010 9.288 -16.521 1.00 91.00 197 LEU A CA 1
ATOM 1538 C C . LEU A 1 197 ? 9.964 10.482 -16.521 1.00 91.00 197 LEU A C 1
ATOM 1540 O O . LEU A 1 197 ? 10.757 10.621 -17.448 1.00 91.00 197 LEU A O 1
ATOM 1544 N N . MET A 1 198 ? 9.966 11.256 -15.438 1.00 92.38 198 MET A N 1
ATOM 1545 C CA . MET A 1 198 ? 10.884 12.373 -15.257 1.00 92.38 198 MET A CA 1
ATOM 1546 C C . MET A 1 198 ? 12.350 11.914 -15.247 1.00 92.38 198 MET A C 1
ATOM 1548 O O . MET A 1 198 ? 13.157 12.446 -16.004 1.00 92.38 198 MET A O 1
ATOM 1552 N N . ASP A 1 199 ? 12.710 10.913 -14.442 1.00 90.88 199 ASP A N 1
ATOM 1553 C CA . ASP A 1 199 ? 14.081 10.390 -14.376 1.00 90.88 199 ASP A CA 1
ATOM 1554 C C . ASP A 1 199 ? 14.575 9.927 -15.748 1.00 90.88 199 ASP A C 1
ATOM 1556 O O . ASP A 1 199 ? 15.727 10.161 -16.126 1.00 90.88 199 ASP A O 1
ATOM 1560 N N . ARG A 1 200 ? 13.691 9.292 -16.520 1.00 88.69 200 ARG A N 1
ATOM 1561 C CA . ARG A 1 200 ? 13.975 8.878 -17.890 1.00 88.69 200 ARG A CA 1
ATOM 1562 C C . ARG A 1 200 ? 14.207 10.080 -18.804 1.00 88.69 200 ARG A C 1
ATOM 1564 O O . ARG A 1 200 ? 15.213 10.107 -19.510 1.00 88.69 200 ARG A O 1
ATOM 1571 N N . GLU A 1 201 ? 13.319 11.068 -18.783 1.00 89.94 201 GLU A N 1
ATOM 1572 C CA . GLU A 1 201 ? 13.437 12.283 -19.598 1.00 89.94 201 GLU A CA 1
ATOM 1573 C C . GLU A 1 201 ? 14.710 13.073 -19.277 1.00 89.94 201 GLU A C 1
ATOM 1575 O O . GLU A 1 201 ? 15.396 13.539 -20.189 1.00 89.94 201 GLU A O 1
ATOM 1580 N N . LEU A 1 202 ? 15.084 13.182 -18.000 1.00 90.94 202 LEU A N 1
ATOM 1581 C CA . LEU A 1 202 ? 16.306 13.867 -17.572 1.00 90.94 202 LEU A CA 1
ATOM 1582 C C . LEU A 1 202 ? 17.565 13.146 -18.060 1.00 90.94 202 LEU A C 1
ATOM 1584 O O . LEU A 1 202 ? 18.495 13.794 -18.542 1.00 90.94 202 LEU A O 1
ATOM 1588 N N . ARG A 1 203 ? 17.590 11.809 -18.003 1.00 87.94 203 ARG A N 1
ATOM 1589 C CA . ARG A 1 203 ? 18.709 11.012 -18.536 1.00 87.94 203 ARG A CA 1
ATOM 1590 C C . ARG A 1 203 ? 18.815 11.107 -20.056 1.00 87.94 203 ARG A C 1
ATOM 1592 O O . ARG A 1 203 ? 19.921 11.223 -20.572 1.00 87.94 203 ARG A O 1
ATOM 1599 N N . GLU A 1 204 ? 17.689 11.055 -20.767 1.00 87.81 204 GLU A N 1
ATOM 1600 C CA . GLU A 1 204 ? 17.667 11.101 -22.235 1.00 87.81 204 GLU A CA 1
ATOM 1601 C C . GLU A 1 204 ? 17.992 12.504 -22.781 1.00 87.81 204 GLU A C 1
ATOM 1603 O O . GLU A 1 204 ? 18.690 12.626 -23.787 1.00 87.81 204 GLU A O 1
ATOM 1608 N N . SER A 1 205 ? 17.515 13.564 -22.122 1.00 91.38 205 SER A N 1
ATOM 1609 C CA . SER A 1 205 ? 17.720 14.952 -22.562 1.00 91.38 205 SER A CA 1
ATOM 1610 C C . SER A 1 205 ? 19.014 15.587 -22.043 1.00 91.38 205 SER A C 1
ATOM 1612 O O . SER A 1 205 ? 19.487 16.567 -22.623 1.00 91.38 205 SER A O 1
ATOM 1614 N N . GLY A 1 206 ? 19.563 15.083 -20.932 1.00 91.00 206 GLY A N 1
ATOM 1615 C CA . GLY A 1 206 ? 20.662 15.720 -20.200 1.00 91.00 206 GLY A CA 1
ATOM 1616 C C . GLY A 1 206 ? 20.290 17.073 -19.578 1.00 91.00 206 GLY A C 1
ATOM 1617 O O . GLY A 1 206 ? 21.173 17.809 -19.129 1.00 91.00 206 GLY A O 1
ATOM 1618 N N . GLN A 1 207 ? 19.005 17.439 -19.581 1.00 92.19 207 GLN A N 1
ATOM 1619 C CA . GLN A 1 207 ? 18.521 18.691 -19.013 1.00 92.19 207 GLN A CA 1
ATOM 1620 C C . GLN A 1 207 ? 18.337 18.572 -17.499 1.00 92.19 207 GLN A C 1
ATOM 1622 O O . GLN A 1 207 ? 18.285 17.484 -16.930 1.00 92.19 207 GLN A O 1
ATOM 1627 N N . LYS A 1 208 ? 18.254 19.723 -16.829 1.00 93.12 208 LYS A N 1
ATOM 1628 C CA . LYS A 1 208 ? 17.890 19.790 -15.411 1.00 93.12 208 LYS A CA 1
ATOM 1629 C C . LYS A 1 208 ? 16.371 19.743 -15.262 1.00 93.12 208 LYS A C 1
ATOM 1631 O O . LYS A 1 208 ? 15.653 20.212 -16.141 1.00 93.12 208 LYS A O 1
ATOM 1636 N N . GLU A 1 209 ? 15.910 19.241 -14.119 1.00 93.62 209 GLU A N 1
ATOM 1637 C CA . GLU A 1 209 ? 14.493 19.242 -13.745 1.00 93.62 209 GLU A CA 1
ATOM 1638 C C . GLU A 1 209 ? 13.899 20.652 -13.860 1.00 93.62 209 GLU A C 1
ATOM 1640 O O . GLU A 1 209 ? 14.462 21.631 -13.356 1.00 93.62 209 GLU A O 1
ATOM 1645 N N . THR A 1 210 ? 12.761 20.756 -14.546 1.00 93.50 210 THR A N 1
ATOM 1646 C CA . THR A 1 210 ? 12.056 22.022 -14.740 1.00 93.50 210 THR A CA 1
ATOM 1647 C C . THR A 1 210 ? 11.270 22.406 -13.486 1.00 93.50 210 THR A C 1
ATOM 1649 O O . THR A 1 210 ? 10.891 21.563 -12.670 1.00 93.50 210 THR A O 1
ATOM 1652 N N . LEU A 1 211 ? 10.977 23.702 -13.337 1.00 93.75 211 LEU A N 1
ATOM 1653 C CA . LEU A 1 211 ? 10.097 24.176 -12.265 1.00 93.75 211 LEU A CA 1
ATOM 1654 C C . LEU A 1 211 ? 8.699 23.541 -12.354 1.00 93.75 211 LEU A C 1
ATOM 1656 O O . LEU A 1 211 ? 8.119 23.208 -11.327 1.00 93.75 211 LEU A O 1
ATOM 1660 N N . GLU A 1 212 ? 8.186 23.348 -13.569 1.00 94.69 212 GLU A N 1
ATOM 1661 C CA . GLU A 1 212 ? 6.884 22.721 -13.820 1.00 94.69 212 GLU A CA 1
ATOM 1662 C C . GLU A 1 212 ? 6.844 21.270 -13.321 1.00 94.69 212 GLU A C 1
ATOM 1664 O O . GLU A 1 212 ? 5.926 20.906 -12.588 1.00 94.69 212 GLU A O 1
ATOM 1669 N N . SER A 1 213 ? 7.881 20.472 -13.609 1.00 94.00 213 SER A N 1
ATOM 1670 C CA . SER A 1 213 ? 7.995 19.098 -13.096 1.00 94.00 213 SER A CA 1
ATOM 1671 C C . SER A 1 213 ? 7.975 19.063 -11.563 1.00 94.00 213 SER A C 1
ATOM 1673 O O . SER A 1 213 ? 7.234 18.290 -10.950 1.00 94.00 213 SER A O 1
ATOM 1675 N N . ARG A 1 214 ? 8.714 19.974 -10.913 1.00 94.69 214 ARG A N 1
ATOM 1676 C CA . ARG A 1 214 ? 8.719 20.097 -9.444 1.00 94.69 214 ARG A CA 1
ATOM 1677 C C . ARG A 1 214 ? 7.342 20.436 -8.886 1.00 94.69 214 ARG A C 1
ATOM 1679 O O . ARG A 1 214 ? 6.919 19.836 -7.901 1.00 94.69 214 ARG A O 1
ATOM 1686 N N . GLN A 1 215 ? 6.638 21.374 -9.517 1.00 96.00 215 GLN A N 1
ATOM 1687 C CA . GLN A 1 215 ? 5.278 21.753 -9.128 1.00 96.00 215 GLN A CA 1
ATOM 1688 C C . GLN A 1 215 ? 4.297 20.590 -9.301 1.00 96.00 215 GLN A C 1
ATOM 1690 O O . GLN A 1 215 ? 3.453 20.372 -8.432 1.00 96.00 215 GLN A O 1
ATOM 1695 N N . GLN A 1 216 ? 4.428 19.808 -10.375 1.00 96.31 216 GLN A N 1
ATOM 1696 C CA . GLN A 1 216 ? 3.610 18.618 -10.599 1.00 96.31 216 GLN A CA 1
ATOM 1697 C C . GLN A 1 216 ? 3.845 17.557 -9.516 1.00 96.31 216 GLN A C 1
ATOM 1699 O O . GLN A 1 216 ? 2.882 17.011 -8.973 1.00 96.31 216 GLN A O 1
ATOM 1704 N N . ARG A 1 217 ? 5.106 17.290 -9.155 1.00 95.62 217 ARG A N 1
ATOM 1705 C CA . ARG A 1 217 ? 5.448 16.359 -8.067 1.00 95.62 217 ARG A CA 1
ATOM 1706 C C . ARG A 1 217 ? 4.911 16.841 -6.722 1.00 95.62 217 ARG A C 1
ATOM 1708 O O . ARG A 1 217 ? 4.307 16.058 -5.994 1.00 95.62 217 ARG A O 1
ATOM 1715 N N . GLU A 1 218 ? 5.053 18.132 -6.423 1.00 97.38 218 GLU A N 1
ATOM 1716 C CA . GLU A 1 218 ? 4.479 18.733 -5.214 1.00 97.38 218 GLU A CA 1
ATOM 1717 C C . GLU A 1 218 ? 2.951 18.586 -5.171 1.00 97.38 218 GLU A C 1
ATOM 1719 O O . GLU A 1 218 ? 2.395 18.246 -4.125 1.00 97.38 218 GLU A O 1
ATOM 1724 N N . ALA A 1 219 ? 2.266 18.793 -6.299 1.00 98.19 219 ALA A N 1
ATOM 1725 C CA . ALA A 1 219 ? 0.819 18.629 -6.390 1.00 98.19 219 ALA A CA 1
ATOM 1726 C C . ALA A 1 219 ? 0.379 17.174 -6.152 1.00 98.19 219 ALA A C 1
ATOM 1728 O O . ALA A 1 219 ? -0.594 16.941 -5.432 1.00 98.19 219 ALA A O 1
ATOM 1729 N N . LEU A 1 220 ? 1.098 16.192 -6.709 1.00 98.12 220 LEU A N 1
ATOM 1730 C CA . LEU A 1 220 ? 0.808 14.772 -6.489 1.00 98.12 220 LEU A CA 1
ATOM 1731 C C . LEU A 1 220 ? 1.061 14.347 -5.036 1.00 98.12 220 LEU A C 1
ATOM 1733 O O . LEU A 1 220 ? 0.219 13.667 -4.448 1.00 98.12 220 LEU A O 1
ATOM 1737 N N . GLU A 1 221 ? 2.169 14.779 -4.430 1.00 98.31 221 GLU A N 1
ATOM 1738 C CA . GLU A 1 221 ? 2.466 14.465 -3.026 1.00 98.31 221 GLU A CA 1
ATOM 1739 C C . GLU A 1 221 ? 1.427 15.107 -2.090 1.00 98.31 221 GLU A C 1
ATOM 1741 O O . GLU A 1 221 ? 0.929 14.451 -1.172 1.00 98.31 221 GLU A O 1
ATOM 1746 N N . ARG A 1 222 ? 0.996 16.347 -2.365 1.00 98.44 222 ARG A N 1
ATOM 1747 C CA . ARG A 1 222 ? -0.106 16.985 -1.626 1.00 98.44 222 ARG A CA 1
ATOM 1748 C C . ARG A 1 222 ? -1.405 16.192 -1.762 1.00 98.44 222 ARG A C 1
ATOM 1750 O O . ARG A 1 222 ? -2.021 15.881 -0.745 1.00 98.44 222 ARG A O 1
ATOM 1757 N N . LYS A 1 223 ? -1.781 15.803 -2.986 1.00 98.62 223 LYS A N 1
ATOM 1758 C CA . LYS A 1 223 ? -2.968 14.973 -3.259 1.00 98.62 223 LYS A CA 1
ATOM 1759 C C . LYS A 1 223 ? -2.925 13.654 -2.478 1.00 98.62 223 LYS A C 1
ATOM 1761 O O . LYS A 1 223 ? -3.954 13.226 -1.949 1.00 98.62 223 LYS A O 1
ATOM 1766 N N . TYR A 1 224 ? -1.756 13.015 -2.374 1.00 98.69 224 TYR A N 1
ATOM 1767 C CA . TYR A 1 224 ? -1.576 11.796 -1.580 1.00 98.69 224 TYR A CA 1
ATOM 1768 C C . TYR A 1 224 ? -1.906 12.042 -0.102 1.00 98.69 224 TYR A C 1
ATOM 1770 O O . TYR A 1 224 ? -2.732 11.326 0.470 1.00 98.69 224 TYR A O 1
ATOM 1778 N N . TRP A 1 225 ? -1.319 13.075 0.510 1.00 98.56 225 TRP A N 1
ATOM 1779 C CA . TRP A 1 225 ? -1.534 13.373 1.930 1.00 98.56 225 TRP A CA 1
ATOM 1780 C C . TRP A 1 225 ? -2.940 13.884 2.237 1.00 98.56 225 TRP A C 1
ATOM 1782 O O . TRP A 1 225 ? -3.489 13.534 3.279 1.00 98.56 225 TRP A O 1
ATOM 1792 N N . GLU A 1 226 ? -3.552 14.646 1.333 1.00 98.50 226 GLU A N 1
ATOM 1793 C CA . GLU A 1 226 ? -4.958 15.045 1.434 1.00 98.50 226 GLU A CA 1
ATOM 1794 C C . GLU A 1 226 ? -5.881 13.822 1.410 1.00 98.50 226 GLU A C 1
ATOM 1796 O O . GLU A 1 226 ? -6.746 13.690 2.277 1.00 98.50 226 GLU A O 1
ATOM 1801 N N . THR A 1 227 ? -5.651 12.884 0.484 1.00 98.62 227 THR A N 1
ATOM 1802 C CA . THR A 1 227 ? -6.418 11.629 0.396 1.00 98.62 227 THR A CA 1
ATOM 1803 C C . THR A 1 227 ? -6.255 10.794 1.667 1.00 98.62 227 THR A C 1
ATOM 1805 O O . THR A 1 227 ? -7.243 10.324 2.235 1.00 98.62 227 THR A O 1
ATOM 1808 N N . TYR A 1 228 ? -5.019 10.658 2.155 1.00 98.62 228 TYR A N 1
ATOM 1809 C CA . TYR A 1 228 ? -4.708 9.942 3.391 1.00 98.62 228 TYR A CA 1
ATOM 1810 C C . TYR A 1 228 ? -5.406 10.577 4.603 1.00 98.62 228 TYR A C 1
ATOM 1812 O O . TYR A 1 228 ? -6.138 9.909 5.334 1.00 98.62 228 TYR A O 1
ATOM 1820 N N . ALA A 1 229 ? -5.224 11.883 4.812 1.00 98.38 229 ALA A N 1
ATOM 1821 C CA . ALA A 1 229 ? -5.795 12.600 5.948 1.00 98.38 229 ALA A CA 1
ATOM 1822 C C . ALA A 1 229 ? -7.330 12.602 5.914 1.00 98.38 229 ALA A C 1
ATOM 1824 O O . ALA A 1 229 ? -7.961 12.454 6.961 1.00 98.38 229 ALA A O 1
ATOM 1825 N N . ALA A 1 230 ? -7.937 12.719 4.728 1.00 98.50 230 ALA A N 1
ATOM 1826 C CA . ALA A 1 230 ? -9.384 12.651 4.562 1.00 98.50 230 ALA A CA 1
ATOM 1827 C C . ALA A 1 230 ? -9.943 11.269 4.923 1.00 98.50 230 ALA A C 1
ATOM 1829 O O . ALA A 1 230 ? -10.895 11.175 5.700 1.00 98.50 230 ALA A O 1
ATOM 1830 N N . ALA A 1 231 ? -9.325 10.196 4.424 1.00 98.38 231 ALA A N 1
ATOM 1831 C CA . ALA A 1 231 ? -9.719 8.831 4.761 1.00 98.38 231 ALA A CA 1
ATOM 1832 C C . ALA A 1 231 ? -9.537 8.535 6.261 1.00 98.38 231 ALA A C 1
ATOM 1834 O O . ALA A 1 231 ? -10.411 7.924 6.878 1.00 98.38 231 ALA A O 1
ATOM 1835 N N . LYS A 1 232 ? -8.449 9.025 6.876 1.00 98.25 232 LYS A N 1
ATOM 1836 C CA . LYS A 1 232 ? -8.195 8.867 8.318 1.00 98.25 232 LYS A CA 1
ATOM 1837 C C . LYS A 1 232 ? -9.235 9.604 9.154 1.00 98.25 232 LYS A C 1
ATOM 1839 O O . LYS A 1 232 ? -9.805 9.021 10.074 1.00 98.25 232 LYS A O 1
ATOM 1844 N N . GLY A 1 233 ? -9.519 10.857 8.799 1.00 97.62 233 GLY A N 1
ATOM 1845 C CA . GLY A 1 233 ? -10.562 11.655 9.436 1.00 97.62 233 GLY A CA 1
ATOM 1846 C C . GLY A 1 233 ? -11.929 10.978 9.340 1.00 97.62 233 GLY A C 1
ATOM 1847 O O . GLY A 1 233 ? -12.592 10.785 10.355 1.00 97.62 233 GLY A O 1
ATOM 1848 N N . SER A 1 234 ? -12.312 10.513 8.146 1.00 97.88 234 SER A N 1
ATOM 1849 C CA . SER A 1 234 ? -13.572 9.789 7.939 1.00 97.88 234 SER A CA 1
ATOM 1850 C C . SER A 1 234 ? -13.672 8.528 8.802 1.00 97.88 234 SER A C 1
ATOM 1852 O O . SER A 1 234 ? -14.700 8.326 9.446 1.00 97.88 234 SER A O 1
ATOM 1854 N N . PHE A 1 235 ? -12.609 7.720 8.868 1.00 97.56 235 PHE A N 1
ATOM 1855 C CA . PHE A 1 235 ? -12.571 6.509 9.691 1.00 97.56 235 PHE A CA 1
ATOM 1856 C C . PHE A 1 235 ? -12.716 6.802 11.193 1.00 97.56 235 PHE A C 1
ATOM 1858 O O . PHE A 1 235 ? -13.425 6.091 11.902 1.00 97.56 235 PHE A O 1
ATOM 1865 N N . LEU A 1 236 ? -12.061 7.860 11.679 1.00 96.56 236 LEU A N 1
ATOM 1866 C CA . LEU A 1 236 ? -12.082 8.252 13.092 1.00 96.56 236 LEU A CA 1
ATOM 1867 C C . LEU A 1 236 ? -13.280 9.141 13.468 1.00 96.56 236 LEU A C 1
ATOM 1869 O O . LEU A 1 236 ? -13.436 9.481 14.639 1.00 96.56 236 LEU A O 1
ATOM 1873 N N . GLY A 1 237 ? -14.107 9.555 12.503 1.00 96.12 237 GLY A N 1
ATOM 1874 C CA . GLY A 1 237 ? -15.180 10.526 12.731 1.00 96.12 237 GLY A CA 1
ATOM 1875 C C . GLY A 1 237 ? -14.663 11.923 13.102 1.00 96.12 237 GLY A C 1
ATOM 1876 O O . GLY A 1 237 ? -15.265 12.607 13.928 1.00 96.12 237 GLY A O 1
ATOM 1877 N N . ARG A 1 238 ? -13.528 12.342 12.530 1.00 96.38 238 ARG A N 1
ATOM 1878 C CA . ARG A 1 238 ? -12.851 13.624 12.793 1.00 96.38 238 ARG A CA 1
ATOM 1879 C C . ARG A 1 238 ? -12.588 14.390 11.488 1.00 96.38 238 ARG A C 1
ATOM 1881 O O . ARG A 1 238 ? -12.507 13.773 10.426 1.00 96.38 238 ARG A O 1
ATOM 1888 N N . PRO A 1 239 ? -12.425 15.724 11.529 1.00 97.50 239 PRO A N 1
ATOM 1889 C CA . PRO A 1 239 ? -11.934 16.473 10.377 1.00 97.50 239 PRO A CA 1
ATOM 1890 C C . PRO A 1 239 ? -10.544 15.983 9.927 1.00 97.50 239 PRO A C 1
ATOM 1892 O O . PRO A 1 239 ? -9.779 15.498 10.764 1.00 97.50 239 PRO A O 1
ATOM 1895 N N . PRO A 1 240 ? -10.184 16.132 8.638 1.00 97.12 240 PRO A N 1
ATOM 1896 C CA . PRO A 1 240 ? -8.842 15.815 8.157 1.00 97.12 240 PRO A CA 1
ATOM 1897 C C . PRO A 1 240 ? -7.761 16.605 8.912 1.00 97.12 240 PRO A C 1
ATOM 1899 O O . PRO A 1 240 ? -7.899 17.808 9.142 1.00 97.12 240 PRO A O 1
ATOM 1902 N N . GLU A 1 241 ? -6.662 15.942 9.269 1.00 96.69 241 GLU A N 1
ATOM 1903 C CA . GLU A 1 241 ? -5.545 16.553 9.999 1.00 96.69 241 GLU A CA 1
ATOM 1904 C C . GLU A 1 241 ? -4.699 17.454 9.079 1.00 96.69 241 GLU A C 1
ATOM 1906 O O . GLU A 1 241 ? -3.701 17.028 8.500 1.00 96.69 241 GLU A O 1
ATOM 1911 N N . THR A 1 242 ? -5.063 18.732 8.952 1.00 97.62 242 THR A N 1
ATOM 1912 C CA . THR A 1 242 ? -4.330 19.704 8.112 1.00 97.62 242 THR A CA 1
ATOM 1913 C C . THR A 1 242 ? -2.869 19.880 8.533 1.00 97.62 242 THR A C 1
ATOM 1915 O O . THR A 1 242 ? -1.991 20.022 7.683 1.00 97.62 242 THR A O 1
ATOM 1918 N N . ALA A 1 243 ? -2.582 19.798 9.835 1.00 97.69 243 ALA A N 1
ATOM 1919 C CA . ALA A 1 243 ? -1.222 19.867 10.366 1.00 97.69 243 ALA A CA 1
ATOM 1920 C C . ALA A 1 243 ? -0.329 18.715 9.867 1.00 97.69 243 ALA A C 1
ATOM 1922 O O . ALA A 1 243 ? 0.856 18.932 9.610 1.00 97.69 243 ALA A O 1
ATOM 1923 N N . LEU A 1 244 ? -0.891 17.512 9.684 1.00 96.94 244 LEU A N 1
ATOM 1924 C CA . LEU A 1 244 ? -0.171 16.375 9.107 1.00 96.94 244 LEU A CA 1
ATOM 1925 C C . LEU A 1 244 ? 0.219 16.669 7.654 1.00 96.94 244 LEU A C 1
ATOM 1927 O O . LEU A 1 244 ? 1.373 16.458 7.285 1.00 96.94 244 LEU A O 1
ATOM 1931 N N . ILE A 1 245 ? -0.719 17.190 6.855 1.00 98.12 245 ILE A N 1
ATOM 1932 C CA . ILE A 1 245 ? -0.484 17.536 5.445 1.00 98.12 245 ILE A CA 1
ATOM 1933 C C . ILE A 1 245 ? 0.649 18.561 5.343 1.00 98.12 245 ILE A C 1
ATOM 1935 O O . ILE A 1 245 ? 1.638 18.319 4.655 1.00 98.12 245 ILE A O 1
ATOM 1939 N N . GLU A 1 246 ? 0.561 19.674 6.074 1.00 98.25 246 GLU A N 1
ATOM 1940 C CA . GLU A 1 246 ? 1.576 20.731 5.995 1.00 98.25 246 GLU A CA 1
ATOM 1941 C C . GLU A 1 246 ? 2.945 20.276 6.517 1.00 98.25 246 GLU A C 1
ATOM 1943 O O . GLU A 1 246 ? 3.969 20.601 5.912 1.00 98.25 246 GLU A O 1
ATOM 1948 N N . SER A 1 247 ? 2.984 19.458 7.575 1.00 97.94 247 SER A N 1
ATOM 1949 C CA . SER A 1 247 ? 4.233 18.872 8.077 1.00 97.94 247 SER A CA 1
ATOM 1950 C C . SER A 1 247 ? 4.910 17.978 7.033 1.00 97.94 247 SER A C 1
ATOM 1952 O O . SER A 1 247 ? 6.116 18.103 6.802 1.00 97.94 247 SER A O 1
ATOM 1954 N N . ARG A 1 248 ? 4.147 17.113 6.353 1.00 98.19 2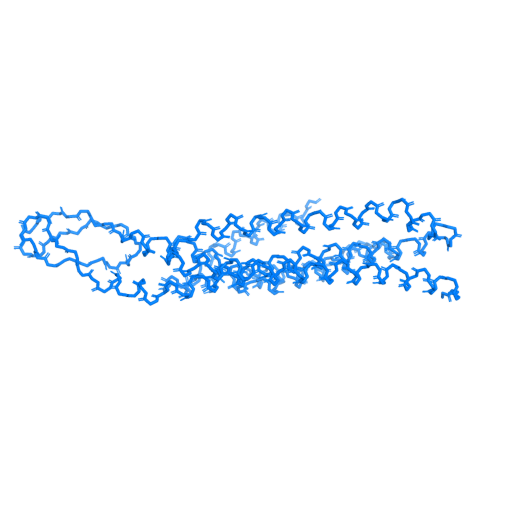48 ARG A N 1
ATOM 1955 C CA . ARG A 1 248 ? 4.681 16.228 5.307 1.00 98.19 248 ARG A CA 1
ATOM 1956 C C . ARG A 1 248 ? 5.107 16.992 4.059 1.00 98.19 248 ARG A C 1
ATOM 1958 O O . ARG A 1 248 ? 6.179 16.721 3.524 1.00 98.19 248 ARG A O 1
ATOM 1965 N N . MET A 1 249 ? 4.339 17.999 3.650 1.00 98.38 249 MET A N 1
ATOM 1966 C CA . MET A 1 249 ? 4.709 18.851 2.519 1.00 98.38 249 MET A CA 1
ATOM 1967 C C . MET A 1 249 ? 5.952 19.698 2.803 1.00 98.38 249 MET A C 1
ATOM 1969 O O . MET A 1 249 ? 6.751 19.922 1.895 1.00 98.38 249 MET A O 1
ATOM 1973 N N . ALA A 1 250 ? 6.162 20.147 4.044 1.00 98.00 250 ALA A N 1
ATOM 1974 C CA . ALA A 1 250 ? 7.396 20.830 4.428 1.00 98.00 250 ALA A CA 1
ATOM 1975 C C . ALA A 1 250 ? 8.626 19.917 4.273 1.00 98.00 250 ALA A C 1
ATOM 1977 O O . ALA A 1 250 ? 9.596 20.326 3.637 1.00 98.00 250 ALA A O 1
ATOM 1978 N N . GLN A 1 251 ? 8.549 18.673 4.765 1.00 96.88 251 GLN A N 1
ATOM 1979 C CA . GLN A 1 251 ? 9.610 17.665 4.603 1.00 96.88 251 GLN A CA 1
ATOM 1980 C C . GLN A 1 251 ? 9.892 17.366 3.124 1.00 96.88 251 GLN A C 1
ATOM 1982 O O . GLN A 1 251 ? 11.044 17.338 2.700 1.00 96.88 251 GLN A O 1
ATOM 1987 N N . PHE A 1 252 ? 8.842 17.193 2.318 1.00 96.56 252 PHE A N 1
ATOM 1988 C CA . PHE A 1 252 ? 8.981 16.945 0.884 1.00 96.56 252 PHE A CA 1
ATOM 1989 C C . PHE A 1 252 ? 9.690 18.102 0.161 1.00 96.56 252 PHE A C 1
ATOM 1991 O O . PHE A 1 252 ? 10.639 17.886 -0.591 1.00 96.56 252 PHE A O 1
ATOM 1998 N N . ARG A 1 253 ? 9.284 19.350 0.432 1.00 96.56 253 ARG A N 1
ATOM 1999 C CA . ARG A 1 253 ? 9.906 20.550 -0.157 1.00 96.56 253 ARG A CA 1
ATOM 2000 C C . ARG A 1 253 ? 11.366 20.725 0.255 1.00 96.56 253 ARG A C 1
ATOM 2002 O O . ARG A 1 253 ? 12.133 21.290 -0.519 1.00 96.56 253 ARG A O 1
ATOM 2009 N N . GLU A 1 254 ? 11.745 20.292 1.454 1.00 96.12 254 GLU A N 1
ATOM 2010 C CA . GLU A 1 254 ? 13.144 20.272 1.890 1.00 96.12 254 GLU A CA 1
ATOM 2011 C C . GLU A 1 254 ? 13.962 19.269 1.066 1.00 96.12 254 GLU A C 1
ATOM 2013 O O . GLU A 1 254 ? 15.012 19.636 0.543 1.00 96.12 254 GLU A O 1
ATOM 2018 N N . GLY A 1 255 ? 13.428 18.063 0.840 1.00 92.94 255 GLY A N 1
ATOM 2019 C CA . GLY A 1 255 ? 14.054 17.046 -0.013 1.00 92.94 255 GLY A CA 1
ATOM 2020 C C . GLY A 1 255 ? 14.184 17.442 -1.490 1.00 92.94 255 GLY A C 1
ATOM 2021 O O . GLY A 1 255 ? 15.093 16.983 -2.166 1.00 92.94 255 GLY A O 1
ATOM 2022 N N . LEU A 1 256 ? 13.331 18.336 -2.003 1.00 89.12 256 LEU A N 1
ATOM 2023 C CA . LEU A 1 256 ? 13.481 18.887 -3.361 1.00 89.12 256 LEU A CA 1
ATOM 2024 C C . LEU A 1 256 ? 14.616 19.921 -3.496 1.00 89.12 256 LEU A C 1
ATOM 2026 O O . LEU A 1 256 ? 14.944 20.327 -4.615 1.00 89.12 256 LEU A O 1
ATOM 2030 N N . ARG A 1 257 ? 15.168 20.417 -2.381 1.00 87.75 257 ARG A N 1
ATOM 2031 C CA . ARG A 1 257 ? 16.249 21.421 -2.380 1.00 87.75 257 ARG A CA 1
ATOM 2032 C C . ARG A 1 257 ? 17.642 20.803 -2.295 1.00 87.75 257 ARG A C 1
ATOM 2034 O O . ARG A 1 257 ? 18.588 21.480 -2.699 1.00 87.75 257 ARG A O 1
ATOM 2041 N N . SER A 1 258 ? 17.754 19.600 -1.729 1.00 77.94 258 SER A N 1
ATOM 2042 C CA . SER A 1 258 ? 18.995 18.816 -1.639 1.00 77.94 258 SER A CA 1
ATOM 2043 C C . SER A 1 258 ? 19.357 18.190 -2.976 1.00 77.94 258 SER A C 1
ATOM 2045 O O . SER A 1 258 ? 20.549 18.263 -3.339 1.00 77.94 258 SER A O 1
#

Mean predicted aligned error: 3.25 Å

pLDDT: mean 96.72, std 2.54, range [77.94, 98.69]

Radius of gyration: 25.09 Å; Cα contacts (8 Å, |Δi|>4): 227; chains: 1; bounding box: 51×44×79 Å